Protein AF-A0A9P5XCZ2-F1 (afdb_monomer_lite)

Foldseek 3Di:
DDDDDDDDDDDDDDDDDDDCPPVVVVVVVVVVVVVVVVVVVVVVVVVVVVVVVVVVVVVVVVVVVVVVVVVVVVVVVVVVVVVVVVVVVVVVVCVVVVVVVVVVVVVVVVVVVVVVVVVVVVVVVVVVVVVVVVVVVVVVVVVVVVVVVVVVVVVVCCVPPPDVVVVVCVVCVVVVVVVVVVVVVVVVVVVVVVVVVVVVVVVVVVVVVVVVVVVVVVVVVVVVVVVVVVVVVVVVVVVVVVVVVVVVPDDDDDPDPVVVVVVPPPPDPPPPVPVVVVVVPPPPDDDDDDDDDDQDKDAQQQDDPPDDGGGDIDSDPVVSVVCCVVVVSPD

Organism: NCBI:txid1400762

Secondary structure (DSSP, 8-state):
--------------------HHHHHHHHHHHHHHHHHHHHHHHHHHHHHHHHHHHHHHHHHHHHHHHHHHHHHHHHHHHHHHHHHHHHHHHHHHHHHHHHHHHHHHHHHHHHHHHHHHHHHHHHHHHHHHHHHHHHHHHHHHHHHHHHHHHHHHHHHHIIIIIHHHHHHHHHHHHHHHHHHHHHHHHHHHHHHHHHHHHHHHHHHHHHHHHHHHHHHHHHHHHHHHHHHHHHHHHHHHHHHHHHHHHTTS----TTSHHHHTTSS-S-SSSSSSSSSSSSTTS--------------EE----STTSPPP--EESSHHHHHHHHHHTTTT-

Structure (mmCIF, N/CA/C/O backbone):
data_AF-A0A9P5XCZ2-F1
#
_entry.id   AF-A0A9P5XCZ2-F1
#
loop_
_atom_site.group_PDB
_atom_site.id
_atom_site.type_symbol
_atom_site.label_atom_id
_atom_site.label_alt_id
_atom_site.label_comp_id
_atom_site.label_asym_id
_atom_site.label_entity_id
_atom_site.label_seq_id
_atom_site.pdbx_PDB_ins_code
_atom_site.Cartn_x
_atom_site.Cartn_y
_atom_site.Cartn_z
_atom_site.occupancy
_atom_site.B_iso_or_equiv
_atom_site.auth_seq_id
_atom_site.auth_comp_id
_atom_site.auth_asym_id
_atom_site.auth_atom_id
_atom_site.pdbx_PDB_model_num
ATOM 1 N N . MET A 1 1 ? -69.057 -49.284 94.652 1.00 42.16 1 MET A N 1
ATOM 2 C CA . MET A 1 1 ? -69.058 -50.048 95.914 1.00 42.16 1 MET A CA 1
ATOM 3 C C . MET A 1 1 ? -69.979 -49.337 96.892 1.00 42.16 1 MET A C 1
ATOM 5 O O . MET A 1 1 ? -69.835 -48.126 97.010 1.00 42.16 1 MET A O 1
ATOM 9 N N . PRO A 1 2 ? -70.972 -50.032 97.467 1.00 46.47 2 PRO A N 1
ATOM 10 C CA . PRO A 1 2 ? -71.998 -49.451 98.330 1.00 46.47 2 PRO A CA 1
ATOM 11 C C . PRO A 1 2 ? -71.584 -49.539 99.813 1.00 46.47 2 PRO A C 1
ATOM 13 O O . PRO A 1 2 ? -70.528 -50.092 100.105 1.00 46.47 2 PRO A O 1
ATOM 16 N N . LEU A 1 3 ? -72.493 -49.133 100.715 1.00 36.09 3 LEU A N 1
ATOM 17 C CA . LEU A 1 3 ? -72.519 -49.454 102.159 1.00 36.09 3 LEU A CA 1
ATOM 18 C C . LEU A 1 3 ? -71.706 -48.466 103.034 1.00 36.09 3 LEU A C 1
ATOM 20 O O . LEU A 1 3 ? -70.657 -48.006 102.618 1.00 36.09 3 LEU A O 1
ATOM 24 N N . HIS A 1 4 ? -72.084 -48.039 104.241 1.00 41.66 4 HIS A N 1
ATOM 25 C CA . HIS A 1 4 ? -72.999 -48.559 105.254 1.00 41.66 4 HIS A CA 1
ATOM 26 C C . HIS A 1 4 ? -73.464 -47.396 106.156 1.00 41.66 4 HIS A C 1
ATOM 28 O O . HIS A 1 4 ? -72.645 -46.651 106.688 1.00 41.66 4 HIS A O 1
ATOM 34 N N . THR A 1 5 ? -74.767 -47.299 106.402 1.00 51.50 5 THR A N 1
ATOM 35 C CA . THR A 1 5 ? -75.327 -46.779 107.660 1.00 51.50 5 THR A CA 1
ATOM 36 C C . THR A 1 5 ? -75.122 -47.805 108.784 1.00 51.50 5 THR A C 1
ATOM 38 O O . THR A 1 5 ? -75.245 -49.003 108.507 1.00 51.50 5 THR A O 1
ATOM 41 N N . PRO A 1 6 ? -74.934 -47.371 110.042 1.00 48.34 6 PRO A N 1
ATOM 42 C CA . PRO A 1 6 ? -75.526 -48.090 111.175 1.00 48.34 6 PRO A CA 1
ATOM 43 C C . PRO A 1 6 ? -76.260 -47.119 112.122 1.00 48.34 6 PRO A C 1
ATOM 45 O O . PRO A 1 6 ? -75.709 -46.115 112.560 1.00 48.34 6 PRO A O 1
ATOM 48 N N . THR A 1 7 ? -77.584 -47.224 112.252 1.00 39.72 7 THR A N 1
ATOM 49 C CA . THR A 1 7 ? -78.331 -48.047 113.233 1.00 39.72 7 THR A CA 1
ATOM 50 C C . THR A 1 7 ? -78.105 -47.675 114.698 1.00 39.72 7 THR A C 1
ATOM 52 O O . THR A 1 7 ? -77.166 -48.119 115.347 1.00 39.72 7 THR A O 1
ATOM 55 N N . PHE A 1 8 ? -79.073 -46.899 115.188 1.00 38.62 8 PHE A N 1
ATOM 56 C CA . PHE A 1 8 ? -79.710 -46.954 116.505 1.00 38.62 8 PHE A CA 1
ATOM 57 C C . PHE A 1 8 ? -79.520 -48.280 117.275 1.00 38.62 8 PHE A C 1
ATOM 59 O O . PHE A 1 8 ? -79.892 -49.342 116.777 1.00 38.62 8 PHE A O 1
ATOM 66 N N . THR A 1 9 ? -79.110 -48.193 118.544 1.00 42.47 9 THR A N 1
ATOM 67 C CA . THR A 1 9 ? -79.404 -49.202 119.577 1.00 42.47 9 THR A CA 1
ATOM 68 C C . THR A 1 9 ? -79.988 -48.517 120.806 1.00 42.47 9 THR A C 1
ATOM 70 O O . THR A 1 9 ? -79.330 -47.725 121.478 1.00 42.47 9 THR A O 1
ATOM 73 N N . SER A 1 10 ? -81.257 -48.837 121.050 1.00 37.09 10 SER A N 1
ATOM 74 C CA . SER A 1 10 ? -82.074 -48.459 122.201 1.00 37.09 10 SER A CA 1
ATOM 75 C C . SER A 1 10 ? -81.684 -49.301 123.418 1.00 37.09 10 SER A C 1
ATOM 77 O O . SER A 1 10 ? -81.732 -50.526 123.342 1.00 37.09 10 SER A O 1
ATOM 79 N N . HIS A 1 11 ? -81.381 -48.666 124.551 1.00 41.69 11 HIS A N 1
ATOM 80 C CA . HIS A 1 11 ? -81.375 -49.319 125.861 1.00 41.69 11 HIS A CA 1
ATOM 81 C C . HIS A 1 11 ? -82.382 -48.624 126.783 1.00 41.69 11 HIS A C 1
ATOM 83 O O . HIS A 1 11 ? -82.189 -47.496 127.227 1.00 41.69 11 HIS A O 1
ATOM 89 N N . THR A 1 12 ? -83.479 -49.331 127.042 1.00 37.75 12 THR A N 1
ATOM 90 C CA . THR A 1 12 ? -84.498 -49.066 128.062 1.00 37.75 12 THR A CA 1
ATOM 91 C C . THR A 1 12 ? -84.009 -49.532 129.435 1.00 37.75 12 THR A C 1
ATOM 93 O O . THR A 1 12 ? -83.654 -50.701 129.582 1.00 37.75 12 THR A O 1
ATOM 96 N N . LEU A 1 13 ? -84.046 -48.657 130.445 1.00 38.62 13 LEU A N 1
ATOM 97 C CA . LEU A 1 13 ? -83.828 -49.004 131.854 1.00 38.62 13 LEU A CA 1
ATOM 98 C C . LEU A 1 13 ? -84.857 -48.278 132.734 1.00 38.62 13 LEU A C 1
ATOM 100 O O . LEU A 1 13 ? -85.048 -47.067 132.640 1.00 38.62 13 LEU A O 1
ATOM 104 N N . THR A 1 14 ? -85.568 -49.072 133.529 1.00 37.72 14 THR A N 1
ATOM 105 C CA . THR A 1 14 ? -86.775 -48.752 134.297 1.00 37.72 14 THR A CA 1
ATOM 106 C C . THR A 1 14 ? -86.483 -48.321 135.739 1.00 37.72 14 THR A C 1
ATOM 108 O O . THR A 1 14 ? -85.825 -49.044 136.477 1.00 37.72 14 THR A O 1
ATOM 111 N N . LEU A 1 15 ? -87.049 -47.166 136.107 1.00 35.31 15 LEU A N 1
ATOM 112 C CA . LEU A 1 15 ? -87.840 -46.831 137.308 1.00 35.31 15 LEU A CA 1
ATOM 113 C C . LEU A 1 15 ? -87.481 -47.453 138.683 1.00 35.31 15 LEU A C 1
ATOM 115 O O . LEU A 1 15 ? -87.737 -48.631 138.913 1.00 35.31 15 LEU A O 1
ATOM 119 N N . VAL A 1 16 ? -87.110 -46.600 139.654 1.00 37.59 16 VAL A N 1
ATOM 120 C CA . VAL A 1 16 ? -87.439 -46.769 141.087 1.00 37.59 16 VAL A CA 1
ATOM 121 C C . VAL A 1 16 ? -87.890 -45.417 141.677 1.00 37.59 16 VAL A C 1
ATOM 123 O O . VAL A 1 16 ? -87.232 -44.393 141.509 1.00 37.59 16 VAL A O 1
ATOM 126 N N . GLN A 1 17 ? -89.067 -45.480 142.302 1.00 37.22 17 GLN A N 1
ATOM 127 C CA . GLN A 1 17 ? -89.840 -44.534 143.129 1.00 37.22 17 GLN A CA 1
ATOM 128 C C . GLN A 1 17 ? -89.024 -43.907 144.285 1.00 37.22 17 GLN A C 1
ATOM 130 O O . GLN A 1 17 ? -88.000 -44.454 144.663 1.00 37.22 17 GLN A O 1
ATOM 135 N N . ASP A 1 18 ? -89.352 -42.803 144.961 1.00 42.00 18 ASP A N 1
ATOM 136 C CA . ASP A 1 18 ? -90.561 -41.998 145.163 1.00 42.00 18 ASP A CA 1
ATOM 137 C C . ASP A 1 18 ? -90.091 -40.627 145.717 1.00 42.00 18 ASP A C 1
ATOM 139 O O . ASP A 1 18 ? -89.123 -40.578 146.477 1.00 42.00 18 ASP A O 1
ATOM 143 N N . GLY A 1 19 ? -90.771 -39.516 145.384 1.00 39.16 19 GLY A N 1
ATOM 144 C CA . GLY A 1 19 ? -90.612 -38.235 146.112 1.00 39.16 19 GLY A CA 1
ATOM 145 C C . GLY A 1 19 ? -90.176 -36.974 145.337 1.00 39.16 19 GLY A C 1
ATOM 146 O O . GLY A 1 19 ? -89.604 -36.074 145.943 1.00 39.16 19 GLY A O 1
ATOM 147 N N . THR A 1 20 ? -90.419 -36.852 144.022 1.00 44.50 20 THR A N 1
ATOM 148 C CA . THR A 1 20 ? -89.785 -35.802 143.178 1.00 44.50 20 THR A CA 1
ATOM 149 C C . THR A 1 20 ? -90.731 -34.908 142.351 1.00 44.50 20 THR A C 1
ATOM 151 O O . THR A 1 20 ? -90.309 -34.326 141.354 1.00 44.50 20 THR A O 1
ATOM 154 N N . LYS A 1 21 ? -92.000 -34.715 142.746 1.00 48.03 21 LYS A N 1
ATOM 155 C CA . LYS A 1 21 ? -92.961 -33.905 141.954 1.00 48.03 21 LYS A CA 1
ATOM 156 C C . LYS A 1 21 ? -92.615 -32.407 141.824 1.00 48.03 21 LYS A C 1
ATOM 158 O O . LYS A 1 21 ? -92.881 -31.842 140.773 1.00 48.03 21 LYS A O 1
ATOM 163 N N . GLN A 1 22 ? -91.959 -31.777 142.804 1.00 52.97 22 GLN A N 1
ATOM 164 C CA . GLN A 1 22 ? -91.518 -30.368 142.681 1.00 52.97 22 GLN A CA 1
ATOM 165 C C . GLN A 1 22 ? -90.179 -30.205 141.941 1.00 52.97 22 GLN A C 1
ATOM 167 O O . GLN A 1 22 ? -89.948 -29.193 141.280 1.00 52.97 22 GLN A O 1
ATOM 172 N N . ASN A 1 23 ? -89.316 -31.224 141.977 1.00 50.56 23 ASN A N 1
ATOM 173 C CA . ASN A 1 23 ? -88.066 -31.216 141.215 1.00 50.56 23 ASN A CA 1
ATOM 174 C C . ASN A 1 23 ? -88.308 -31.471 139.719 1.00 50.56 23 ASN A C 1
ATOM 176 O O . ASN A 1 23 ? -87.537 -30.988 138.895 1.00 50.56 23 ASN A O 1
ATOM 180 N N . LEU A 1 24 ? -89.391 -32.171 139.357 1.00 57.38 24 LEU A N 1
ATOM 181 C CA . LEU A 1 24 ? -89.748 -32.447 137.965 1.00 57.38 24 LEU A CA 1
ATOM 182 C C . LEU A 1 24 ? -90.287 -31.206 137.232 1.00 57.38 24 LEU A C 1
ATOM 184 O O . LEU A 1 24 ? -89.885 -30.965 136.101 1.00 57.38 24 LEU A O 1
ATOM 188 N N . GLU A 1 25 ? -91.126 -30.379 137.868 1.00 60.75 25 GLU A N 1
ATOM 189 C CA . GLU A 1 25 ? -91.593 -29.108 137.277 1.00 60.75 25 GLU A CA 1
ATOM 190 C C . GLU A 1 25 ? -90.449 -28.100 137.094 1.00 60.75 25 GLU A C 1
ATOM 192 O O . GLU A 1 25 ? -90.356 -27.431 136.060 1.00 60.75 25 GLU A O 1
ATOM 197 N N . SER A 1 26 ? -89.526 -28.041 138.058 1.00 64.50 26 SER A N 1
ATOM 198 C CA . SER A 1 26 ? -88.310 -27.227 137.950 1.00 64.50 26 SER A CA 1
ATOM 199 C C . SER A 1 26 ? -87.370 -27.760 136.856 1.00 64.50 26 SER A C 1
ATOM 201 O O . SER A 1 26 ? -86.829 -26.993 136.062 1.00 64.50 26 SER A O 1
ATOM 203 N N . ALA A 1 27 ? -87.245 -29.085 136.718 1.00 63.53 27 ALA A N 1
ATOM 204 C CA . ALA A 1 27 ? -86.493 -29.705 135.629 1.00 63.53 27 ALA A CA 1
ATOM 205 C C . ALA A 1 27 ? -87.154 -29.504 134.254 1.00 63.53 27 ALA A C 1
ATOM 207 O O . ALA A 1 27 ? -86.434 -29.290 133.285 1.00 63.53 27 ALA A O 1
ATOM 208 N N . MET A 1 28 ? -88.489 -29.507 134.150 1.00 66.12 28 MET A N 1
ATOM 209 C CA . MET A 1 28 ? -89.225 -29.257 132.898 1.00 66.12 28 MET A CA 1
ATOM 210 C C . MET A 1 28 ? -89.149 -27.794 132.462 1.00 66.12 28 MET A C 1
ATOM 212 O O . MET A 1 28 ? -88.966 -27.514 131.281 1.00 66.12 28 MET A O 1
ATOM 216 N N . THR A 1 29 ? -89.230 -26.849 133.399 1.00 72.44 29 THR A N 1
ATOM 217 C CA . THR A 1 29 ? -89.022 -25.422 133.099 1.00 72.44 29 THR A CA 1
ATOM 218 C C . THR A 1 29 ? -87.566 -25.120 132.750 1.00 72.44 29 THR A C 1
ATOM 220 O O . THR A 1 29 ? -87.311 -24.317 131.851 1.00 72.44 29 THR A O 1
ATOM 223 N N . LEU A 1 30 ? -86.603 -25.805 133.377 1.00 76.12 30 LEU A N 1
ATOM 224 C CA . LEU A 1 30 ? -85.197 -25.751 132.982 1.00 76.12 30 LEU A CA 1
ATOM 225 C C . LEU A 1 30 ? -84.973 -26.389 131.605 1.00 76.12 30 LEU A C 1
ATOM 227 O O . LEU A 1 30 ? -84.222 -25.833 130.817 1.00 76.12 30 LEU A O 1
ATOM 231 N N . LEU A 1 31 ? -85.637 -27.502 131.289 1.00 75.50 31 LEU A N 1
ATOM 232 C CA . LEU A 1 31 ? -85.593 -28.153 129.977 1.00 75.50 31 LEU A CA 1
ATOM 233 C C . LEU A 1 31 ? -86.195 -27.275 128.887 1.00 75.50 31 LEU A C 1
ATOM 235 O O . LEU A 1 31 ? -85.590 -27.160 127.833 1.00 75.50 31 LEU A O 1
ATOM 239 N N . ASN A 1 32 ? -87.313 -26.597 129.149 1.00 75.44 32 ASN A N 1
ATOM 240 C CA . ASN A 1 32 ? -87.898 -25.649 128.202 1.00 75.44 32 ASN A CA 1
ATOM 241 C C . ASN A 1 32 ? -86.994 -24.435 128.004 1.00 75.44 32 ASN A C 1
ATOM 243 O O . ASN A 1 32 ? -86.709 -24.086 126.866 1.00 75.44 32 ASN A O 1
ATOM 247 N N . LYS A 1 33 ? -86.436 -23.863 129.079 1.00 77.75 33 LYS A N 1
ATOM 248 C CA . LYS A 1 33 ? -85.420 -22.805 128.956 1.00 77.75 33 LYS A CA 1
ATOM 249 C C . LYS A 1 33 ? -84.176 -23.284 128.219 1.00 77.75 33 LYS A C 1
ATOM 251 O O . LYS A 1 33 ? -83.615 -22.542 127.429 1.00 77.75 33 LYS A O 1
ATOM 256 N N . LYS A 1 34 ? -83.730 -24.517 128.459 1.00 79.94 34 LYS A N 1
ATOM 257 C CA . LYS A 1 34 ? -82.596 -25.113 127.748 1.00 79.94 34 LYS A CA 1
ATOM 258 C C . LYS A 1 34 ? -82.948 -25.411 126.297 1.00 79.94 34 LYS A C 1
ATOM 260 O O . LYS A 1 34 ? -82.077 -25.248 125.468 1.00 79.94 34 LYS A O 1
ATOM 265 N N . SER A 1 35 ? -84.185 -25.776 125.975 1.00 77.06 35 SER A N 1
ATOM 266 C CA . SER A 1 35 ? -84.662 -26.018 124.611 1.00 77.06 35 SER A CA 1
ATOM 267 C C . SER A 1 35 ? -84.822 -24.718 123.827 1.00 77.06 35 SER A C 1
ATOM 269 O O . SER A 1 35 ? -84.471 -24.670 122.652 1.00 77.06 35 SER A O 1
ATOM 271 N N . GLU A 1 36 ? -85.307 -23.654 124.467 1.00 81.12 36 GLU A N 1
ATOM 272 C CA . GLU A 1 36 ? -85.320 -22.301 123.905 1.00 81.12 36 GLU A CA 1
ATOM 273 C C . GLU A 1 36 ? -83.896 -21.791 123.698 1.00 81.12 36 GLU A C 1
ATOM 275 O O . GLU A 1 36 ? -83.584 -21.266 122.634 1.00 81.12 36 GLU A O 1
ATOM 280 N N . GLU A 1 37 ? -83.005 -22.008 124.668 1.00 81.38 37 GLU A N 1
ATOM 281 C CA . GLU A 1 37 ? -81.597 -21.631 124.544 1.00 81.38 37 GLU A CA 1
ATOM 282 C C . GLU A 1 37 ? -80.878 -22.474 123.479 1.00 81.38 37 GLU A C 1
ATOM 284 O O . GLU A 1 37 ? -80.073 -21.934 122.730 1.00 81.38 37 GLU A O 1
ATOM 289 N N . ILE A 1 38 ? -81.201 -23.764 123.338 1.00 79.69 38 ILE A N 1
ATOM 290 C CA . ILE A 1 38 ? -80.706 -24.630 122.256 1.00 79.69 38 ILE A CA 1
ATOM 291 C C . ILE A 1 38 ? -81.220 -24.121 120.911 1.00 79.69 38 ILE A C 1
ATOM 293 O O . ILE A 1 38 ? -80.412 -23.912 120.020 1.00 79.69 38 ILE A O 1
ATOM 297 N N . SER A 1 39 ? -82.511 -23.811 120.780 1.00 80.94 39 SER A N 1
ATOM 298 C CA . SER A 1 39 ? -83.084 -23.265 119.538 1.00 80.94 39 SER A CA 1
ATOM 299 C C . SER A 1 39 ? -82.474 -21.905 119.187 1.00 80.94 39 SER A C 1
ATOM 301 O O . SER A 1 39 ? -82.231 -21.591 118.024 1.00 80.94 39 SER A O 1
ATOM 303 N N . ARG A 1 40 ? -82.183 -21.085 120.202 1.00 83.94 40 ARG A N 1
ATOM 304 C CA . ARG A 1 40 ? -81.515 -19.793 120.046 1.00 83.94 40 ARG A CA 1
ATOM 305 C C . ARG A 1 40 ? -80.057 -19.963 119.629 1.00 83.94 40 ARG A C 1
ATOM 307 O O . ARG A 1 40 ? -79.597 -19.237 118.753 1.00 83.94 40 ARG A O 1
ATOM 314 N N . LEU A 1 41 ? -79.337 -20.911 120.224 1.00 81.81 41 LEU A N 1
ATOM 315 C CA . LEU A 1 41 ? -77.964 -21.244 119.849 1.00 81.81 41 LEU A CA 1
ATOM 316 C C . LEU A 1 41 ? -77.903 -21.867 118.453 1.00 81.81 41 LEU A C 1
ATOM 318 O O . LEU A 1 41 ? -77.025 -21.500 117.687 1.00 81.81 41 LEU A O 1
ATOM 322 N N . GLU A 1 42 ? -78.852 -22.720 118.080 1.00 81.62 42 GLU A N 1
ATOM 323 C CA . GLU A 1 42 ? -78.994 -23.268 116.729 1.00 81.62 42 GLU A CA 1
ATOM 324 C C . GLU A 1 42 ? -79.284 -22.161 115.714 1.00 81.62 42 GLU A C 1
ATOM 326 O O . GLU A 1 42 ? -78.621 -22.104 114.683 1.00 81.62 42 GLU A O 1
ATOM 331 N N . ALA A 1 43 ? -80.170 -21.211 116.032 1.00 79.69 43 ALA A N 1
ATOM 332 C CA . ALA A 1 43 ? -80.420 -20.043 115.190 1.00 79.69 43 ALA A CA 1
ATOM 333 C C . ALA A 1 43 ? -79.183 -19.137 115.057 1.00 79.69 43 ALA A C 1
ATOM 335 O O . ALA A 1 43 ? -78.921 -18.612 113.977 1.00 79.69 43 ALA A O 1
ATOM 336 N N . ILE A 1 44 ? -78.388 -18.966 116.122 1.00 80.44 44 ILE A N 1
ATOM 337 C CA . ILE A 1 44 ? -77.114 -18.228 116.078 1.00 80.44 44 ILE A CA 1
ATOM 338 C C . ILE A 1 44 ? -76.072 -18.992 115.252 1.00 80.44 44 ILE A C 1
ATOM 340 O O . ILE A 1 44 ? -75.395 -18.387 114.426 1.00 80.44 44 ILE A O 1
ATOM 344 N N . ILE A 1 45 ? -75.958 -20.310 115.423 1.00 79.88 45 ILE A N 1
ATOM 345 C CA . ILE A 1 45 ? -75.062 -21.165 114.635 1.00 79.88 45 ILE A CA 1
ATOM 346 C C . ILE A 1 45 ? -75.454 -21.099 113.159 1.00 79.88 45 ILE A C 1
ATOM 348 O O . ILE A 1 45 ? -74.587 -20.912 112.314 1.00 79.88 45 ILE A O 1
ATOM 352 N N . GLN A 1 46 ? -76.744 -21.153 112.839 1.00 78.50 46 GLN A N 1
ATOM 353 C CA . GLN A 1 46 ? -77.252 -21.068 111.473 1.00 78.50 46 GLN A CA 1
ATOM 354 C C . GLN A 1 46 ? -77.043 -19.666 110.871 1.00 78.50 46 GLN A C 1
ATOM 356 O O . GLN A 1 46 ? -76.623 -19.547 109.717 1.00 78.50 46 GLN A O 1
ATOM 361 N N . ASN A 1 47 ? -77.223 -18.602 111.662 1.00 78.88 47 ASN A N 1
ATOM 362 C CA . ASN A 1 47 ? -76.904 -17.219 111.280 1.00 78.88 47 ASN A CA 1
ATOM 363 C C . ASN A 1 47 ? -75.402 -16.923 111.178 1.00 78.88 47 ASN A C 1
ATOM 365 O O . ASN A 1 47 ? -75.043 -15.926 110.566 1.00 78.88 47 ASN A O 1
ATOM 369 N N . LEU A 1 48 ? -74.519 -17.739 111.760 1.00 74.25 48 LEU A N 1
ATOM 370 C CA . LEU A 1 48 ? -73.065 -17.636 111.580 1.00 74.25 48 LEU A CA 1
ATOM 371 C C . LEU A 1 48 ? -72.567 -18.545 110.451 1.00 74.25 48 LEU A C 1
ATOM 373 O O . LEU A 1 48 ? -71.626 -18.191 109.748 1.00 74.25 48 LEU A O 1
ATOM 377 N N . GLN A 1 49 ? -73.214 -19.690 110.229 1.00 74.75 49 GLN A N 1
ATOM 378 C CA . GLN A 1 49 ? -72.917 -20.607 109.129 1.00 74.75 49 GLN A CA 1
ATOM 379 C C . GLN A 1 49 ? -73.341 -20.033 107.778 1.00 74.75 49 GLN A C 1
ATOM 381 O O . GLN A 1 49 ? -72.587 -20.152 106.819 1.00 74.75 49 GLN A O 1
ATOM 386 N N . THR A 1 50 ? -74.490 -19.360 107.693 1.00 72.62 50 THR A N 1
ATOM 387 C CA . THR A 1 50 ? -74.955 -18.712 106.455 1.00 72.62 50 THR A CA 1
ATOM 388 C C . THR A 1 50 ? -73.962 -17.674 105.906 1.00 72.62 50 THR A C 1
ATOM 390 O O . THR A 1 50 ? -73.539 -17.851 104.762 1.00 72.62 50 THR A O 1
ATOM 393 N N . PRO A 1 51 ? -73.474 -16.674 106.669 1.00 71.31 51 PRO A N 1
ATOM 394 C CA . PRO A 1 51 ? -72.438 -15.763 106.203 1.00 71.31 51 PRO A CA 1
ATOM 395 C C . PRO A 1 51 ? -71.101 -16.468 105.969 1.00 71.31 51 PRO A C 1
ATOM 397 O O . PRO A 1 51 ? -70.404 -16.090 105.041 1.00 71.31 51 PRO A O 1
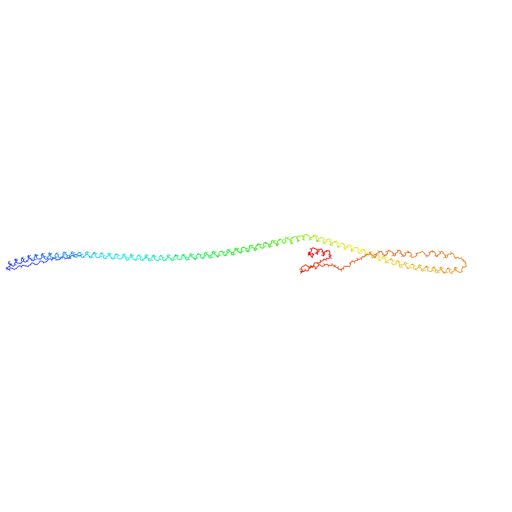ATOM 400 N N . ASN A 1 52 ? -70.744 -17.520 106.721 1.00 65.25 52 ASN A N 1
ATOM 401 C CA . ASN A 1 52 ? -69.515 -18.280 106.444 1.00 65.25 52 ASN A CA 1
ATOM 402 C C . ASN A 1 52 ? -69.586 -19.044 105.112 1.00 65.25 52 ASN A C 1
ATOM 404 O O . ASN A 1 52 ? -68.603 -19.109 104.380 1.00 65.25 52 ASN A O 1
ATOM 408 N N . THR A 1 53 ? -70.753 -19.594 104.765 1.00 70.50 53 THR A N 1
ATOM 409 C CA . THR A 1 53 ? -70.966 -20.259 103.471 1.00 70.50 53 THR A CA 1
ATOM 410 C C . THR A 1 53 ? -71.026 -19.270 102.308 1.00 70.50 53 THR A C 1
ATOM 412 O O . THR A 1 53 ? -70.480 -19.566 101.248 1.00 70.50 53 THR A O 1
ATOM 415 N N . THR A 1 54 ? -71.600 -18.073 102.486 1.00 70.94 54 THR A N 1
ATOM 416 C CA . THR A 1 54 ? -71.613 -17.029 101.443 1.00 70.94 54 THR A CA 1
ATOM 417 C C . THR A 1 54 ? -70.275 -16.297 101.311 1.00 70.94 54 THR A C 1
ATOM 419 O O . THR A 1 54 ? -69.899 -15.948 100.192 1.00 70.94 54 THR A O 1
ATOM 422 N N . LEU A 1 55 ? -69.512 -16.133 102.399 1.00 69.69 55 LEU A N 1
ATOM 423 C CA . LEU A 1 55 ? -68.109 -15.696 102.375 1.00 69.69 55 LEU A CA 1
ATOM 424 C C . LEU A 1 55 ? -67.227 -16.745 101.695 1.00 69.69 55 LEU A C 1
ATOM 426 O O . LEU A 1 55 ? -66.402 -16.381 100.864 1.00 69.69 55 LEU A O 1
ATOM 430 N N . GLY A 1 56 ? -67.442 -18.034 101.973 1.00 73.12 56 GLY A N 1
ATOM 431 C CA . GLY A 1 56 ? -66.764 -19.135 101.287 1.00 73.12 56 GLY A CA 1
ATOM 432 C C . GLY A 1 56 ? -67.062 -19.165 99.785 1.00 73.12 56 GLY A C 1
ATOM 433 O O . GLY A 1 56 ? -66.138 -19.222 98.980 1.00 73.12 56 GLY A O 1
ATOM 434 N N . ALA A 1 57 ? -68.331 -19.035 99.385 1.00 75.69 57 ALA A N 1
ATOM 435 C CA . ALA A 1 57 ? -68.723 -18.941 97.975 1.00 75.69 57 ALA A CA 1
ATOM 436 C C . ALA A 1 57 ? -68.174 -17.678 97.286 1.00 75.69 57 ALA A C 1
ATOM 438 O O . ALA A 1 57 ? -67.689 -17.764 96.161 1.00 75.69 57 ALA A O 1
ATOM 439 N N . SER A 1 58 ? -68.188 -16.522 97.957 1.00 77.56 58 SER A N 1
ATOM 440 C CA . SER A 1 58 ? -67.581 -15.285 97.439 1.00 77.56 58 SER A CA 1
ATOM 441 C C . SER A 1 58 ? -66.055 -15.385 97.333 1.00 77.56 58 SER A C 1
ATOM 443 O O . SER A 1 58 ? -65.479 -14.863 96.382 1.00 77.56 58 SER A O 1
ATOM 445 N N . SER A 1 59 ? -65.395 -16.089 98.262 1.00 82.44 59 SER A N 1
ATOM 446 C CA . SER A 1 59 ? -63.953 -16.370 98.202 1.00 82.44 59 SER A CA 1
ATOM 447 C C . SER A 1 59 ? -63.618 -17.259 97.010 1.00 82.44 59 SER A C 1
ATOM 449 O O . SER A 1 59 ? -62.722 -16.925 96.244 1.00 82.44 59 SER A O 1
ATOM 451 N N . LEU A 1 60 ? -64.381 -18.336 96.796 1.00 82.75 60 LEU A N 1
ATOM 452 C CA . LEU A 1 60 ? -64.190 -19.245 95.662 1.00 82.75 60 LEU A CA 1
ATOM 453 C C . LEU A 1 60 ? -64.469 -18.563 94.314 1.00 82.75 60 LEU A C 1
ATOM 455 O O . LEU A 1 60 ? -63.723 -18.772 93.360 1.00 82.75 60 LEU A O 1
ATOM 459 N N . LEU A 1 61 ? -65.502 -17.716 94.229 1.00 84.94 61 LEU A N 1
ATOM 460 C CA . LEU A 1 61 ? -65.763 -16.898 93.038 1.00 84.94 61 LEU A CA 1
ATOM 461 C C . LEU A 1 61 ? -64.629 -15.896 92.791 1.00 84.94 61 LEU A C 1
ATOM 463 O O . LEU A 1 61 ? -64.143 -15.795 91.668 1.00 84.94 61 LEU A O 1
ATOM 467 N N . GLY A 1 62 ? -64.144 -15.221 93.836 1.00 87.50 62 GLY A N 1
ATOM 468 C CA . GLY A 1 62 ? -63.006 -14.309 93.732 1.00 87.50 62 GLY A CA 1
ATOM 469 C C . GLY A 1 62 ? -61.697 -15.014 93.358 1.00 87.50 62 GLY A C 1
ATOM 470 O O . GLY A 1 62 ? -60.882 -14.456 92.629 1.00 87.50 62 GLY A O 1
ATOM 471 N N . GLU A 1 63 ? -61.482 -16.245 93.818 1.00 90.88 63 GLU A N 1
ATOM 472 C CA . GLU A 1 63 ? -60.344 -17.085 93.428 1.00 90.88 63 GLU A CA 1
ATOM 473 C C . GLU A 1 63 ? -60.446 -17.540 91.969 1.00 90.88 63 GLU A C 1
ATOM 475 O O . GLU A 1 63 ? -59.452 -17.470 91.245 1.00 90.88 63 GLU A O 1
ATOM 480 N N . ALA A 1 64 ? -61.637 -17.931 91.508 1.00 90.69 64 ALA A N 1
ATOM 481 C CA . ALA A 1 64 ? -61.881 -18.292 90.114 1.00 90.69 64 AL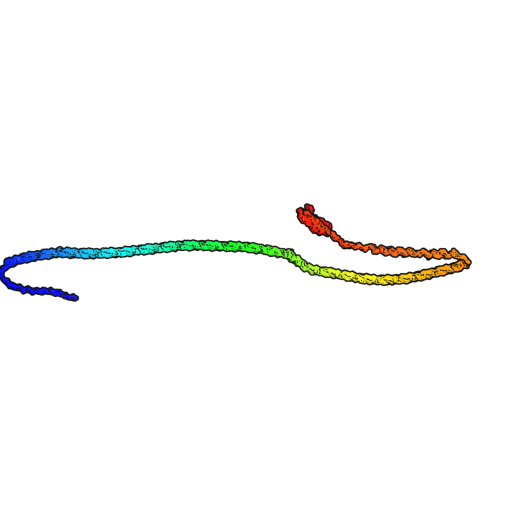A A CA 1
ATOM 482 C C . ALA A 1 64 ? -61.705 -17.092 89.168 1.00 90.69 64 ALA A C 1
ATOM 484 O O . ALA A 1 64 ? -61.060 -17.214 88.125 1.00 90.69 64 ALA A O 1
ATOM 485 N N . GLU A 1 65 ? -62.212 -15.914 89.544 1.00 92.81 65 GLU A N 1
ATOM 486 C CA . GLU A 1 65 ? -61.997 -14.673 88.797 1.00 92.81 65 GLU A CA 1
ATOM 487 C C . GLU A 1 65 ? -60.517 -14.296 88.765 1.00 92.81 65 GLU A C 1
ATOM 489 O O . GLU A 1 65 ? -59.986 -14.031 87.689 1.00 92.81 65 GLU A O 1
ATOM 494 N N . LYS A 1 66 ? -59.812 -14.344 89.904 1.00 94.19 66 LYS A N 1
ATOM 495 C CA . LYS A 1 66 ? -58.359 -14.113 89.951 1.00 94.19 66 LYS A CA 1
ATOM 496 C C . LYS A 1 66 ? -57.605 -15.087 89.052 1.00 94.19 66 LYS A C 1
ATOM 498 O O . LYS A 1 66 ? -56.746 -14.650 88.293 1.00 94.19 66 LYS A O 1
ATOM 503 N N . ALA A 1 67 ? -57.926 -16.378 89.102 1.00 94.62 67 ALA A N 1
ATOM 504 C CA . ALA A 1 67 ? -57.300 -17.385 88.250 1.00 94.62 67 ALA A CA 1
ATOM 505 C C . ALA A 1 67 ? -57.562 -17.111 86.758 1.00 94.62 67 ALA A C 1
ATOM 507 O O . ALA A 1 67 ? -56.634 -17.166 85.951 1.00 94.62 67 ALA A O 1
ATOM 508 N N . SER A 1 68 ? -58.794 -16.739 86.397 1.00 95.50 68 SER A N 1
ATOM 509 C CA . SER A 1 68 ? -59.165 -16.345 85.033 1.00 95.50 68 SER A CA 1
ATOM 510 C C . SER A 1 68 ? -58.412 -15.094 84.569 1.00 95.50 68 SER A C 1
ATOM 512 O O . SER A 1 68 ? -57.830 -15.084 83.483 1.00 95.50 68 SER A O 1
ATOM 514 N N . PHE A 1 69 ? -58.352 -14.052 85.405 1.00 95.12 69 PHE A N 1
ATOM 515 C CA . PHE A 1 69 ? -57.605 -12.832 85.104 1.00 95.12 69 PHE A CA 1
ATOM 516 C C . PHE A 1 69 ? -56.109 -13.108 84.945 1.00 95.12 69 PHE A C 1
ATOM 518 O O . PHE A 1 69 ? -55.504 -12.611 83.999 1.00 95.12 69 PHE A O 1
ATOM 525 N N . LEU A 1 70 ? -55.513 -13.933 85.809 1.00 96.50 70 LEU A N 1
ATOM 526 C CA . LEU A 1 70 ? -54.108 -14.322 85.689 1.00 96.50 70 LEU A CA 1
ATOM 527 C C . LEU A 1 70 ? -53.842 -15.098 84.393 1.00 96.50 70 LEU A C 1
ATOM 529 O O . LEU A 1 70 ? -52.886 -14.780 83.690 1.00 96.50 70 LEU A O 1
ATOM 533 N N . ALA A 1 71 ? -54.711 -16.040 84.022 1.00 96.38 71 ALA A N 1
ATOM 534 C CA . ALA A 1 71 ? -54.598 -16.767 82.757 1.00 96.38 71 ALA A CA 1
ATOM 535 C C . ALA A 1 71 ? -54.745 -15.837 81.537 1.00 96.38 71 ALA A C 1
ATOM 537 O O . ALA A 1 71 ? -54.020 -15.979 80.547 1.00 96.38 71 ALA A O 1
ATOM 538 N N . ALA A 1 72 ? -55.645 -14.852 81.607 1.00 97.00 72 ALA A N 1
ATOM 539 C CA . ALA A 1 72 ? -55.815 -13.846 80.563 1.00 97.00 72 ALA A CA 1
ATOM 540 C C . ALA A 1 72 ? -54.580 -12.939 80.432 1.00 97.00 72 ALA A C 1
ATOM 542 O O . ALA A 1 72 ? -54.138 -12.682 79.310 1.00 97.00 72 ALA A O 1
ATOM 543 N N . VAL A 1 73 ? -53.991 -12.507 81.553 1.00 96.88 73 VAL A N 1
ATOM 544 C CA . VAL A 1 73 ? -52.740 -11.730 81.585 1.00 96.88 73 VAL A CA 1
ATOM 545 C C . VAL A 1 73 ? -51.580 -12.552 81.034 1.00 96.88 73 VAL A C 1
ATOM 547 O O . VAL A 1 73 ? -50.823 -12.059 8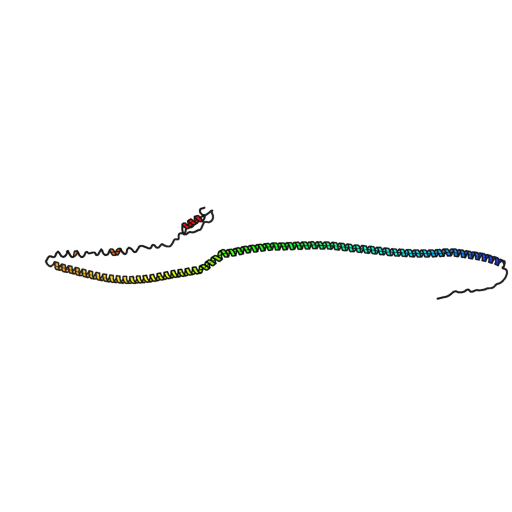0.203 1.00 96.88 73 VAL A O 1
ATOM 550 N N . GLU A 1 74 ? -51.457 -13.821 81.420 1.00 97.38 74 GLU A N 1
ATOM 551 C CA . GLU A 1 74 ? -50.406 -14.700 80.909 1.00 97.38 74 GLU A CA 1
ATOM 552 C C . GLU A 1 74 ? -50.550 -14.933 79.396 1.00 97.38 74 GLU A C 1
ATOM 554 O O . GLU A 1 74 ? -49.572 -14.849 78.653 1.00 97.38 74 GLU A O 1
ATOM 559 N N . SER A 1 75 ? -51.773 -15.164 78.911 1.00 97.12 75 SER A N 1
ATOM 560 C CA . SER A 1 75 ? -52.072 -15.293 77.479 1.00 97.12 75 SER A CA 1
ATOM 561 C C . SER A 1 75 ? -51.800 -13.996 76.707 1.00 97.12 75 SER A C 1
ATOM 563 O O . SER A 1 75 ? -51.241 -14.024 75.608 1.00 97.12 75 SER A O 1
ATOM 565 N N . ALA A 1 76 ? -52.153 -12.838 77.272 1.00 96.81 76 ALA A N 1
ATOM 566 C CA . ALA A 1 76 ? -51.834 -11.535 76.693 1.00 96.81 76 ALA A CA 1
ATOM 567 C C . ALA A 1 76 ? -50.317 -11.299 76.630 1.00 96.81 76 ALA A C 1
ATOM 569 O O . ALA A 1 76 ? -49.817 -10.916 75.576 1.00 96.81 76 ALA A O 1
ATOM 570 N N . ASN A 1 77 ? -49.579 -11.623 77.694 1.00 97.44 77 ASN A N 1
ATOM 571 C CA . ASN A 1 77 ? -48.120 -11.518 77.726 1.00 97.44 77 ASN A CA 1
ATOM 572 C C . ASN A 1 77 ? -47.459 -12.446 76.702 1.00 97.44 77 ASN A C 1
ATOM 574 O O . ASN A 1 77 ? -46.564 -12.018 75.981 1.00 97.44 77 ASN A O 1
ATOM 578 N N . LYS A 1 78 ? -47.928 -13.693 76.567 1.00 97.94 78 LYS A N 1
ATOM 579 C CA . LYS A 1 78 ? -47.434 -14.617 75.531 1.00 97.94 78 LYS A CA 1
ATOM 580 C C . LYS A 1 78 ? -47.648 -14.057 74.124 1.00 97.94 78 LYS A C 1
ATOM 582 O O . LYS A 1 78 ? -46.741 -14.133 73.299 1.00 97.94 78 LYS A O 1
ATOM 587 N N . ARG A 1 79 ? -48.817 -13.460 73.858 1.00 97.06 79 ARG A N 1
ATOM 588 C CA . ARG A 1 79 ? -49.107 -12.802 72.573 1.00 97.06 79 ARG A CA 1
ATOM 589 C C . ARG A 1 79 ? -48.235 -11.570 72.339 1.00 97.06 79 ARG A C 1
ATOM 591 O O . ARG A 1 79 ? -47.743 -11.409 71.231 1.00 97.06 79 ARG A O 1
ATOM 598 N N . ALA A 1 80 ? -48.011 -10.745 73.361 1.00 97.94 80 ALA A N 1
ATOM 599 C CA . ALA A 1 80 ? -47.139 -9.575 73.266 1.00 97.94 80 ALA A CA 1
ATOM 600 C C . ALA A 1 80 ? -45.689 -9.977 72.955 1.00 97.94 80 ALA A C 1
ATOM 602 O O . ALA A 1 80 ? -45.113 -9.480 71.994 1.00 97.94 80 ALA A O 1
ATOM 603 N N . VAL A 1 81 ? -45.142 -10.960 73.679 1.00 98.00 81 VAL A N 1
ATOM 604 C CA . VAL A 1 81 ? -43.789 -11.485 73.433 1.00 98.00 81 VAL A CA 1
ATOM 605 C C . VAL A 1 81 ? -43.662 -12.079 72.029 1.00 98.00 81 VAL A C 1
ATOM 607 O O . VAL A 1 81 ? -42.633 -11.904 71.380 1.00 98.00 81 VAL A O 1
ATOM 610 N N . GLN A 1 82 ? -44.683 -12.786 71.534 1.00 97.62 82 GLN A N 1
ATOM 611 C CA . GLN A 1 82 ? -44.649 -13.306 70.166 1.00 97.62 82 GLN A CA 1
ATOM 612 C C . GLN A 1 82 ? -44.711 -12.180 69.126 1.00 97.62 82 GLN A C 1
ATOM 614 O O . GLN A 1 82 ? -43.935 -12.200 68.178 1.00 97.62 82 GLN A O 1
ATOM 619 N N . ALA A 1 83 ? -45.559 -11.170 69.334 1.00 97.88 83 ALA A N 1
ATOM 620 C CA . ALA A 1 83 ? -45.625 -10.011 68.450 1.00 97.88 83 ALA A CA 1
ATOM 621 C C . ALA A 1 83 ? -44.294 -9.238 68.413 1.00 97.88 83 ALA A C 1
ATOM 623 O O . ALA A 1 83 ? -43.854 -8.833 67.342 1.00 97.88 83 ALA A O 1
ATOM 624 N N . GLU A 1 84 ? -43.608 -9.084 69.550 1.00 98.00 84 GLU A N 1
ATOM 625 C CA . GLU A 1 84 ? -42.268 -8.483 69.602 1.00 98.00 84 GLU A CA 1
ATOM 626 C C . GLU A 1 84 ? -41.231 -9.306 68.827 1.00 98.00 84 GLU A C 1
ATOM 628 O O . GLU A 1 84 ? -40.404 -8.741 68.109 1.00 98.00 84 GLU A O 1
ATOM 633 N N . LYS A 1 85 ? -41.282 -10.642 68.926 1.00 98.38 85 LYS A N 1
ATOM 634 C CA . LYS A 1 85 ? -40.420 -11.529 68.128 1.00 98.38 85 LYS A CA 1
ATOM 635 C C . LYS A 1 85 ? -40.674 -11.367 66.635 1.00 98.38 85 LYS A C 1
ATOM 637 O O . LYS A 1 85 ? -39.710 -11.260 65.884 1.00 98.38 85 LYS A O 1
ATOM 642 N N . ASP A 1 86 ? -41.936 -11.312 66.222 1.00 98.12 86 ASP A N 1
ATOM 643 C CA . ASP A 1 86 ? -42.302 -11.154 64.815 1.00 98.12 86 ASP A CA 1
ATOM 644 C C . ASP A 1 86 ? -41.842 -9.783 64.288 1.00 98.12 86 ASP A C 1
ATOM 646 O O . ASP A 1 86 ? -41.235 -9.704 63.222 1.00 98.12 86 ASP A O 1
ATOM 650 N N . VAL A 1 87 ? -42.033 -8.705 65.060 1.00 98.38 87 VAL A N 1
ATOM 651 C CA . VAL A 1 87 ? -41.540 -7.359 64.710 1.00 98.38 87 VAL A CA 1
ATOM 652 C C . VAL A 1 87 ? -40.021 -7.347 64.545 1.00 98.38 87 VAL A C 1
ATOM 654 O O . VAL A 1 87 ? -39.523 -6.818 63.550 1.00 98.38 87 VAL A O 1
ATOM 657 N N . ASN A 1 88 ? -39.281 -7.943 65.483 1.00 98.06 88 ASN A N 1
ATOM 658 C CA . ASN A 1 88 ? -37.823 -8.029 65.389 1.00 98.06 88 ASN A CA 1
ATOM 659 C C . ASN A 1 88 ? -37.388 -8.857 64.174 1.00 98.06 88 ASN A C 1
ATOM 661 O O . ASN A 1 88 ? -36.527 -8.415 63.419 1.00 98.06 88 ASN A O 1
ATOM 665 N N . PHE A 1 89 ? -38.043 -9.994 63.924 1.00 98.19 89 PHE A N 1
ATOM 666 C CA . PHE A 1 89 ? -37.789 -10.824 62.749 1.00 98.19 89 PHE A CA 1
ATOM 667 C C . PHE A 1 89 ? -37.986 -10.047 61.441 1.00 98.19 89 PHE A C 1
ATOM 669 O O . PHE A 1 89 ? -37.114 -10.076 60.575 1.00 98.19 89 PHE A O 1
ATOM 676 N N . PHE A 1 90 ? -39.089 -9.304 61.296 1.00 98.25 90 PHE A N 1
ATOM 677 C CA . PHE A 1 90 ? -39.311 -8.485 60.103 1.00 98.25 90 PHE A CA 1
ATOM 678 C C . PHE A 1 90 ? -38.306 -7.345 59.994 1.00 98.25 90 PHE A C 1
ATOM 680 O O . PHE A 1 90 ? -37.839 -7.062 58.894 1.00 98.25 90 PHE A O 1
ATOM 687 N N . ARG A 1 91 ? -37.932 -6.703 61.106 1.00 98.56 91 ARG A N 1
ATOM 688 C CA . ARG A 1 91 ? -36.912 -5.649 61.093 1.00 98.56 91 ARG A CA 1
ATOM 689 C C . ARG A 1 91 ? -35.572 -6.179 60.590 1.00 98.56 91 ARG A C 1
ATOM 691 O O . ARG A 1 91 ? -34.948 -5.534 59.751 1.00 98.56 91 ARG A O 1
ATOM 698 N N . ASP A 1 92 ? -35.166 -7.352 61.058 1.00 98.25 92 ASP A N 1
ATOM 699 C CA . ASP A 1 92 ? -33.924 -7.996 60.636 1.00 98.25 92 ASP A CA 1
ATOM 700 C C . ASP A 1 92 ? -34.010 -8.463 59.173 1.00 98.25 92 ASP A C 1
ATOM 702 O O . ASP A 1 92 ? -33.069 -8.273 58.398 1.00 98.25 92 ASP A O 1
ATOM 706 N N . LEU A 1 93 ? -35.163 -8.986 58.742 1.00 98.12 93 LEU A N 1
ATOM 707 C CA . LEU A 1 93 ? -35.405 -9.348 57.344 1.00 98.12 93 LEU A CA 1
ATOM 708 C C . LEU A 1 93 ? -35.331 -8.124 56.416 1.00 98.12 93 LEU A C 1
ATOM 710 O O . LEU A 1 93 ? -34.666 -8.173 55.385 1.00 98.12 93 LEU A O 1
ATOM 714 N N . TYR A 1 94 ? -35.952 -7.003 56.785 1.00 98.56 94 TYR A N 1
ATOM 715 C CA . TYR A 1 94 ? -35.851 -5.762 56.015 1.00 98.56 94 TYR A CA 1
ATOM 716 C C . TYR A 1 94 ? -34.435 -5.189 56.036 1.00 98.56 94 TYR A C 1
ATOM 718 O O . TYR A 1 94 ? -33.964 -4.703 55.011 1.00 98.56 94 TYR A O 1
ATOM 726 N N . GLY A 1 95 ? -33.735 -5.277 57.170 1.00 98.31 95 GLY A N 1
ATOM 727 C CA . GLY A 1 95 ? -32.340 -4.861 57.280 1.00 98.31 95 GLY A CA 1
ATOM 728 C C . GLY A 1 95 ? -31.432 -5.645 56.331 1.00 98.31 95 GLY A C 1
ATOM 729 O O . GLY A 1 95 ? -30.677 -5.046 55.568 1.00 98.31 95 GLY A O 1
ATOM 730 N N . THR A 1 96 ? -31.556 -6.974 56.318 1.00 98.31 96 THR A N 1
ATOM 731 C CA . THR A 1 96 ? -30.775 -7.854 55.430 1.00 98.31 96 THR A CA 1
ATOM 732 C C . THR A 1 96 ? -31.123 -7.652 53.957 1.00 98.31 96 THR A C 1
ATOM 734 O O . THR A 1 96 ? -30.221 -7.524 53.132 1.00 98.31 96 THR A O 1
ATOM 737 N N . GLN A 1 97 ? -32.409 -7.541 53.612 1.00 98.25 97 GLN A N 1
ATOM 738 C CA . GLN A 1 97 ? -32.832 -7.271 52.235 1.00 98.25 97 GLN A CA 1
ATOM 739 C C . GLN A 1 97 ? -32.382 -5.890 51.750 1.00 98.25 97 GLN A C 1
ATOM 741 O O . GLN A 1 97 ? -31.917 -5.760 50.621 1.00 98.25 97 GLN A O 1
ATOM 746 N N . SER A 1 98 ? -32.475 -4.861 52.594 1.00 98.06 98 SER A N 1
ATOM 747 C CA . SER A 1 98 ? -32.012 -3.517 52.245 1.00 98.06 98 SER A CA 1
ATOM 748 C C . SER A 1 98 ? -30.497 -3.471 52.057 1.00 98.06 98 SER A C 1
ATOM 750 O O . SER A 1 98 ? -30.032 -2.794 51.141 1.00 98.06 98 SER A O 1
ATOM 752 N N . ALA A 1 99 ? -29.732 -4.178 52.894 1.00 97.81 99 ALA A N 1
ATOM 753 C CA . ALA A 1 99 ? -28.287 -4.300 52.729 1.00 97.81 99 ALA A CA 1
ATOM 754 C C . ALA A 1 99 ? -27.944 -4.986 51.398 1.00 97.81 99 ALA A C 1
ATOM 756 O O . ALA A 1 99 ? -27.166 -4.446 50.618 1.00 97.81 99 ALA A O 1
ATOM 757 N N . PHE A 1 100 ? -28.615 -6.099 51.088 1.00 98.25 100 PHE A N 1
ATOM 758 C CA . PHE A 1 100 ? -28.422 -6.833 49.837 1.00 98.25 100 PHE A CA 1
ATOM 759 C C . PHE A 1 100 ? -28.761 -6.000 48.589 1.00 98.25 100 PHE A C 1
ATOM 761 O O . PHE A 1 100 ? -28.013 -6.002 47.616 1.00 98.25 100 PHE A O 1
ATOM 768 N N . VAL A 1 101 ? -29.858 -5.232 48.606 1.00 98.38 101 VAL A N 1
ATOM 769 C CA . VAL A 1 101 ? -30.191 -4.317 47.497 1.00 98.38 101 VAL A CA 1
ATOM 770 C C . VAL A 1 101 ? -29.124 -3.231 47.342 1.00 98.38 101 VAL A C 1
ATOM 772 O O . VAL A 1 101 ? -28.770 -2.888 46.215 1.00 98.38 101 VAL A O 1
ATOM 775 N N . GLY A 1 102 ? -28.585 -2.715 48.450 1.00 97.69 102 GLY A N 1
ATOM 776 C CA . GLY A 1 102 ? -27.475 -1.763 48.424 1.00 97.69 102 GLY A CA 1
ATOM 777 C C . GLY A 1 102 ? -26.208 -2.353 47.798 1.00 97.69 102 GLY A C 1
ATOM 778 O O . GLY A 1 102 ? -25.588 -1.706 46.954 1.00 97.69 102 GLY A O 1
ATOM 779 N N . GLU A 1 103 ? -25.860 -3.591 48.153 1.00 98.00 103 GLU A N 1
ATOM 780 C CA . GLU A 1 103 ? -24.733 -4.327 47.564 1.00 98.00 103 GLU A CA 1
ATOM 781 C C . GLU A 1 103 ? -24.926 -4.546 46.059 1.00 98.00 103 GLU A C 1
ATOM 783 O O . GLU A 1 103 ? -24.038 -4.204 45.279 1.00 98.00 103 GLU A O 1
ATOM 788 N N . LEU A 1 104 ? -26.108 -5.001 45.628 1.00 98.44 104 LEU A N 1
ATOM 789 C CA . LEU A 1 104 ? -26.417 -5.182 44.205 1.00 98.44 104 LEU A CA 1
ATOM 790 C C . LEU A 1 104 ? -26.368 -3.869 43.417 1.00 98.44 104 LEU A C 1
ATOM 792 O O . LEU A 1 104 ? -25.917 -3.848 42.274 1.00 98.44 104 LEU A O 1
ATOM 796 N N . GLN A 1 105 ? -26.829 -2.760 43.998 1.00 98.50 105 GLN A N 1
ATOM 797 C CA . GLN A 1 105 ? -26.733 -1.448 43.353 1.00 98.50 105 GLN A CA 1
ATOM 798 C C . GLN A 1 105 ? -25.278 -0.992 43.210 1.00 98.50 105 GLN A C 1
ATOM 800 O O . GLN A 1 105 ? -24.909 -0.446 42.167 1.00 98.50 105 GLN A O 1
ATOM 805 N N . ALA A 1 106 ? -24.451 -1.222 44.233 1.00 98.31 106 ALA A N 1
ATOM 806 C CA . ALA A 1 106 ? -23.029 -0.906 44.190 1.00 98.31 106 ALA A CA 1
ATOM 807 C C . ALA A 1 106 ? -22.288 -1.767 43.153 1.00 98.31 106 ALA A C 1
ATOM 809 O O . ALA A 1 106 ? -21.521 -1.226 42.357 1.00 98.31 106 ALA A O 1
ATOM 810 N N . GLU A 1 107 ? -22.566 -3.072 43.112 1.00 98.19 107 GLU A N 1
ATOM 811 C CA . GLU A 1 107 ? -22.006 -3.994 42.122 1.00 98.19 107 GLU A CA 1
ATOM 812 C C . GLU A 1 107 ? -22.431 -3.614 40.703 1.00 98.19 107 GLU A C 1
ATOM 814 O O . GLU A 1 107 ? -21.588 -3.504 39.819 1.00 98.19 107 GLU A O 1
ATOM 819 N N . ASN A 1 108 ? -23.716 -3.330 40.475 1.00 98.31 108 ASN A N 1
ATOM 820 C CA . ASN A 1 108 ? -24.204 -2.935 39.155 1.00 98.31 108 ASN A CA 1
ATOM 821 C C . ASN A 1 108 ? -23.543 -1.628 38.678 1.00 98.31 108 ASN A C 1
ATOM 823 O O . ASN A 1 108 ? -23.1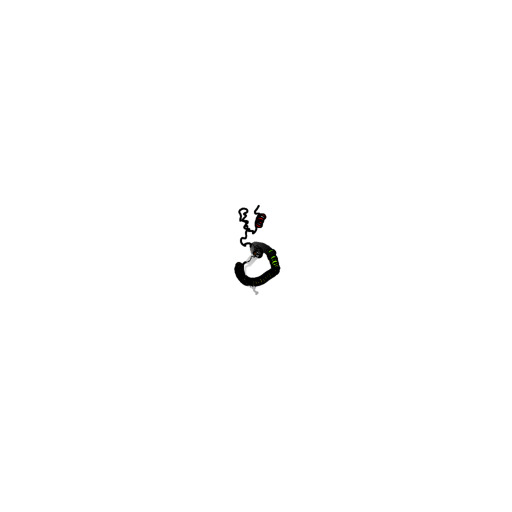30 -1.518 37.527 1.00 98.31 108 ASN A O 1
ATOM 827 N N . LYS A 1 109 ? -23.342 -0.656 39.579 1.00 98.56 109 LYS A N 1
ATOM 828 C CA . LYS A 1 109 ? -22.594 0.570 39.264 1.00 98.56 109 LYS A CA 1
ATOM 829 C C . LYS A 1 109 ? -21.131 0.287 38.899 1.00 98.56 109 LYS A C 1
ATOM 831 O O . LYS A 1 109 ? -20.609 0.908 37.975 1.00 98.56 109 LYS A O 1
ATOM 836 N N . ASP A 1 110 ? -20.470 -0.623 39.611 1.00 98.38 110 ASP A N 1
ATOM 837 C CA . ASP A 1 110 ? -19.093 -1.022 39.304 1.00 98.38 110 ASP A CA 1
ATOM 838 C C . ASP A 1 110 ? -19.001 -1.757 37.956 1.00 98.38 110 ASP A C 1
ATOM 840 O O . ASP A 1 110 ? -18.143 -1.440 37.133 1.00 98.38 110 ASP A O 1
ATOM 844 N N . LEU A 1 111 ? -19.929 -2.677 37.678 1.00 98.25 111 LEU A N 1
ATOM 845 C CA . LEU A 1 111 ? -20.010 -3.382 36.398 1.00 98.25 111 LEU A CA 1
ATOM 846 C C . LEU A 1 111 ? -20.252 -2.425 35.226 1.00 98.25 111 LEU A C 1
ATOM 848 O O . LEU A 1 111 ? -19.591 -2.565 34.199 1.00 98.25 111 LEU A O 1
ATOM 852 N N . LEU A 1 112 ? -21.132 -1.433 35.387 1.00 98.31 112 LEU A N 1
ATOM 853 C CA . LEU A 1 112 ? -21.354 -0.391 34.380 1.00 98.31 112 LEU A CA 1
ATOM 854 C C . LEU A 1 112 ? -20.083 0.423 34.118 1.00 98.31 112 LEU A C 1
ATOM 856 O O . LEU A 1 112 ? -19.694 0.583 32.968 1.00 98.31 112 LEU A O 1
ATOM 860 N N . SER A 1 113 ? -19.380 0.852 35.170 1.00 98.50 113 SER A N 1
ATOM 861 C CA . SER A 1 113 ? -18.101 1.565 35.037 1.00 98.50 113 SER A CA 1
ATOM 862 C C . 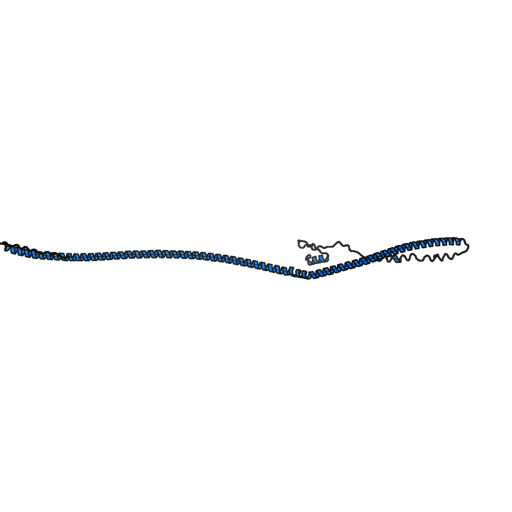SER A 1 113 ? -17.054 0.734 34.280 1.00 98.50 113 SER A C 1
ATOM 864 O O . SER A 1 113 ? -16.376 1.224 33.376 1.00 98.50 113 SER A O 1
ATOM 866 N N . ARG A 1 114 ? -16.939 -0.564 34.595 1.00 98.31 114 ARG A N 1
ATOM 867 C CA . ARG A 1 114 ? -16.027 -1.477 33.885 1.00 98.31 114 ARG A CA 1
ATOM 868 C C . ARG A 1 114 ? -16.425 -1.667 32.424 1.00 98.31 114 ARG A C 1
ATOM 870 O O . ARG A 1 114 ? -15.539 -1.718 31.572 1.00 98.31 114 ARG A O 1
ATOM 877 N N . ALA A 1 115 ? -17.723 -1.773 32.142 1.00 98.38 115 ALA A N 1
ATOM 878 C CA . ALA A 1 115 ? -18.239 -1.889 30.784 1.00 98.38 115 ALA A CA 1
ATOM 879 C C . ALA A 1 115 ? -17.917 -0.632 29.965 1.00 98.38 115 ALA A C 1
ATOM 881 O O . ALA A 1 115 ? -17.340 -0.756 28.891 1.00 98.38 115 ALA A O 1
ATOM 882 N N . GLU A 1 116 ? -18.163 0.563 30.508 1.00 98.50 116 GLU A N 1
ATOM 883 C CA . GLU A 1 116 ? -17.838 1.837 29.853 1.00 98.50 116 GLU A CA 1
ATOM 884 C C . GLU A 1 116 ? -16.337 1.960 29.536 1.00 98.50 116 GLU A C 1
ATOM 886 O O . GLU A 1 116 ? -15.958 2.369 28.436 1.00 98.50 116 GLU A O 1
ATOM 891 N N . ILE A 1 117 ? -15.458 1.560 30.464 1.00 98.38 117 ILE A N 1
ATOM 892 C CA . ILE A 1 117 ? -14.004 1.564 30.231 1.00 98.38 117 ILE A CA 1
ATOM 893 C C . ILE A 1 117 ? -13.626 0.575 29.124 1.00 98.38 117 ILE A C 1
ATOM 895 O O . ILE A 1 117 ? -12.838 0.917 28.239 1.00 98.38 117 ILE A O 1
ATOM 899 N N . ALA A 1 118 ? -14.166 -0.644 29.166 1.00 98.12 118 ALA A N 1
ATOM 900 C CA . ALA A 1 118 ? -13.889 -1.661 28.158 1.00 98.12 118 ALA A CA 1
ATOM 901 C C . ALA A 1 118 ? -14.377 -1.219 26.769 1.00 98.12 118 ALA A C 1
ATOM 903 O O . ALA A 1 118 ? -13.633 -1.333 25.794 1.00 98.12 118 ALA A O 1
ATOM 904 N N . GLU A 1 119 ? -15.579 -0.649 26.678 1.00 98.31 119 GLU A N 1
ATOM 905 C CA . GLU A 1 119 ? -16.131 -0.083 25.444 1.00 98.31 119 GLU A CA 1
ATOM 906 C C . GLU A 1 119 ? -15.260 1.061 24.913 1.00 98.31 119 GLU A C 1
ATOM 908 O O . GLU A 1 119 ? -14.903 1.062 23.733 1.00 98.31 119 GLU A O 1
ATOM 913 N N . GLY A 1 120 ? -14.823 1.980 25.781 1.00 98.19 120 GLY A N 1
A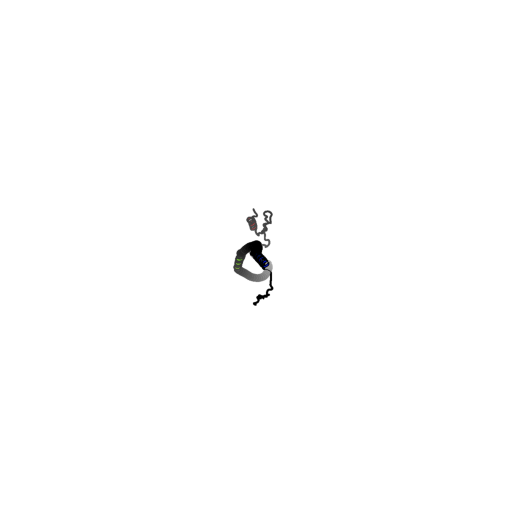TOM 914 C CA . GLY A 1 120 ? -13.923 3.072 25.404 1.00 98.19 120 GLY A CA 1
ATOM 915 C C . GLY A 1 120 ? -12.563 2.585 24.889 1.00 98.19 120 GLY A C 1
ATOM 916 O O . GLY A 1 120 ? -12.046 3.104 23.894 1.00 98.19 120 GLY A O 1
ATOM 917 N N . GLN A 1 121 ? -11.990 1.553 25.516 1.00 98.12 121 GLN A N 1
ATOM 918 C CA . GLN A 1 121 ? -10.742 0.929 25.066 1.00 98.12 121 GLN A CA 1
ATOM 919 C C . GLN A 1 121 ? -10.905 0.240 23.710 1.00 98.12 121 GLN A C 1
ATOM 921 O O . GLN A 1 121 ? -10.062 0.422 22.829 1.00 98.12 121 GLN A O 1
ATOM 926 N N . VAL A 1 122 ? -11.994 -0.510 23.515 1.00 98.56 122 VAL A N 1
ATOM 927 C CA . VAL A 1 122 ? -12.299 -1.163 22.235 1.00 98.56 122 VAL A CA 1
ATOM 928 C C . VAL A 1 122 ? -12.502 -0.119 21.141 1.00 98.56 122 VAL A C 1
ATOM 930 O O . VAL A 1 122 ? -11.909 -0.243 20.072 1.00 98.56 122 VAL A O 1
ATOM 933 N N . GLN A 1 123 ? -13.266 0.941 21.402 1.00 98.50 123 GLN A N 1
ATOM 934 C CA . GLN A 1 123 ? -13.502 2.007 20.430 1.00 98.50 123 GLN A CA 1
ATOM 935 C C . GLN A 1 123 ? -12.202 2.727 20.043 1.00 98.50 123 GLN A C 1
ATOM 937 O O . GLN A 1 123 ? -11.954 2.949 18.858 1.00 98.50 123 GLN A O 1
ATOM 942 N N . THR A 1 124 ? -11.342 3.029 21.020 1.00 98.38 124 THR A N 1
ATOM 943 C CA . THR A 1 124 ? -10.031 3.657 20.784 1.00 98.38 124 THR A CA 1
ATOM 944 C C . THR A 1 124 ? -9.102 2.733 19.993 1.00 98.38 124 THR A C 1
ATOM 946 O O . THR A 1 124 ? -8.484 3.160 19.018 1.00 98.38 124 THR A O 1
ATOM 949 N N . GLY A 1 125 ? -9.031 1.451 20.366 1.00 98.06 125 GLY A N 1
ATOM 950 C CA . GLY A 1 125 ? -8.214 0.455 19.672 1.00 98.06 125 GLY A CA 1
ATOM 951 C C . GLY A 1 125 ? -8.662 0.234 18.226 1.00 98.06 125 GLY A C 1
ATOM 952 O O . GLY A 1 125 ? -7.835 0.249 17.315 1.00 98.06 125 GLY A O 1
ATOM 953 N N . LEU A 1 126 ? -9.971 0.097 17.993 1.00 98.56 126 LEU A N 1
ATOM 954 C CA . LEU A 1 126 ? -10.541 -0.020 16.648 1.00 98.56 126 LEU A CA 1
ATOM 955 C C . LEU A 1 126 ? -10.299 1.244 15.812 1.00 98.56 126 LEU A C 1
ATOM 957 O O . LEU A 1 126 ? -9.971 1.128 14.631 1.00 98.56 126 LEU A O 1
ATOM 961 N N . GLY A 1 127 ? -10.412 2.430 16.418 1.00 98.31 127 GLY A N 1
ATOM 962 C CA . GLY A 1 127 ? -10.075 3.703 15.780 1.00 98.31 127 GLY A CA 1
ATOM 963 C C . GLY A 1 127 ? -8.622 3.740 15.301 1.00 98.31 127 GLY A C 1
ATOM 964 O O . GLY A 1 127 ? -8.376 3.959 14.117 1.00 98.31 127 GLY A O 1
ATOM 965 N N . GLY A 1 128 ? -7.667 3.414 16.176 1.00 97.94 128 GLY A N 1
ATOM 966 C CA . GLY A 1 128 ? -6.243 3.394 15.822 1.00 97.94 128 GLY A CA 1
ATOM 967 C C . GLY A 1 128 ? -5.890 2.362 14.743 1.00 97.94 128 GLY A C 1
ATOM 968 O O . GLY A 1 128 ? -5.098 2.645 13.840 1.00 97.94 128 GLY A O 1
ATOM 969 N N . ILE A 1 129 ? -6.507 1.174 14.781 1.00 98.56 129 ILE A N 1
ATOM 970 C CA . ILE A 1 129 ? -6.345 0.158 13.727 1.00 98.56 129 ILE A CA 1
ATOM 971 C C . ILE A 1 129 ? -6.856 0.697 12.388 1.00 98.56 129 ILE A C 1
ATOM 973 O O . ILE A 1 129 ? -6.164 0.585 11.373 1.00 98.56 129 ILE A O 1
ATOM 977 N N . ARG A 1 130 ? -8.044 1.311 12.382 1.00 98.75 130 ARG A N 1
ATOM 978 C CA . ARG A 1 130 ? -8.637 1.906 11.183 1.00 98.75 130 ARG A CA 1
ATOM 979 C C . ARG A 1 130 ? -7.744 2.997 10.595 1.00 98.75 130 ARG A C 1
ATOM 981 O O . ARG A 1 130 ? -7.439 2.932 9.409 1.00 98.75 130 ARG A O 1
ATOM 988 N N . GLU A 1 131 ? -7.276 3.939 11.410 1.00 98.50 131 GLU A N 1
ATOM 989 C CA . GLU A 1 131 ? -6.370 5.012 10.976 1.00 98.50 131 GLU A CA 1
ATOM 990 C C . GLU A 1 131 ? -5.061 4.461 10.389 1.00 98.50 131 GLU A C 1
ATOM 992 O O . GLU A 1 131 ? -4.600 4.919 9.341 1.00 98.50 131 GLU A O 1
ATOM 997 N N . THR A 1 132 ? -4.490 3.425 11.013 1.00 98.44 132 THR A N 1
ATOM 998 C CA . THR A 1 132 ? -3.264 2.771 10.526 1.00 98.44 132 THR A CA 1
ATOM 999 C C . THR A 1 132 ? -3.473 2.137 9.149 1.00 98.44 132 THR A C 1
ATOM 1001 O O . THR A 1 132 ? -2.630 2.281 8.259 1.00 98.44 132 THR A O 1
ATOM 1004 N N . PHE A 1 133 ? -4.601 1.451 8.943 1.00 98.50 133 PHE A N 1
ATOM 1005 C CA . PHE A 1 133 ? -4.929 0.870 7.641 1.00 98.50 133 PHE A CA 1
ATOM 1006 C C . PHE A 1 133 ? -5.247 1.936 6.591 1.00 98.50 133 PHE A C 1
ATOM 1008 O O . PHE A 1 133 ? -4.772 1.813 5.466 1.00 98.50 133 PHE A O 1
ATOM 1015 N N . GLU A 1 134 ? -5.979 2.996 6.938 1.00 98.56 134 GLU A N 1
ATOM 1016 C CA . GLU A 1 134 ? -6.241 4.124 6.034 1.00 98.56 134 GLU A CA 1
ATOM 1017 C C . GLU A 1 134 ? -4.942 4.801 5.576 1.00 98.56 134 GLU A C 1
ATOM 1019 O O . GLU A 1 134 ? -4.780 5.090 4.388 1.00 98.56 134 GLU A O 1
ATOM 1024 N N . LEU A 1 135 ? -3.980 4.994 6.483 1.00 98.56 135 LEU A N 1
ATOM 1025 C CA . LEU A 1 135 ? -2.659 5.518 6.140 1.00 98.56 135 LEU A CA 1
ATOM 1026 C C . LEU A 1 135 ? -1.898 4.575 5.198 1.00 98.56 135 LEU A C 1
ATOM 1028 O O . LEU A 1 135 ? -1.361 5.020 4.183 1.00 98.56 135 LEU A O 1
ATOM 1032 N N . ARG A 1 136 ? -1.873 3.272 5.506 1.00 98.50 136 ARG A N 1
ATOM 1033 C CA . ARG A 1 136 ? -1.185 2.270 4.680 1.00 98.50 136 ARG A CA 1
ATOM 1034 C C . ARG A 1 136 ? -1.809 2.141 3.290 1.00 98.50 136 ARG A C 1
ATOM 1036 O O . ARG A 1 136 ? -1.074 1.998 2.319 1.00 98.50 136 ARG A O 1
ATOM 1043 N N . MET A 1 137 ? -3.136 2.217 3.180 1.00 98.62 137 MET A N 1
ATOM 1044 C CA . MET A 1 137 ? -3.823 2.229 1.885 1.00 98.62 137 MET A CA 1
ATOM 1045 C C . MET A 1 137 ? -3.388 3.432 1.048 1.00 98.62 137 MET A C 1
ATOM 1047 O O . MET A 1 137 ? -2.953 3.237 -0.079 1.00 98.62 137 MET A O 1
ATOM 1051 N N . LYS A 1 138 ? -3.385 4.646 1.617 1.00 98.56 138 LYS A N 1
ATOM 1052 C CA . LYS A 1 138 ? -2.924 5.854 0.909 1.00 98.56 138 LYS A CA 1
ATOM 1053 C C . LYS A 1 138 ? -1.468 5.756 0.447 1.00 98.56 138 LYS A C 1
ATOM 1055 O O . LYS A 1 138 ? -1.135 6.213 -0.643 1.00 98.56 138 LYS A O 1
ATOM 1060 N N . GLN A 1 139 ? -0.592 5.171 1.268 1.00 98.19 139 GLN A N 1
ATOM 1061 C CA . GLN A 1 139 ? 0.806 4.931 0.892 1.00 98.19 139 GLN A CA 1
ATOM 1062 C C . GLN A 1 139 ? 0.907 3.969 -0.296 1.00 98.19 139 GLN A C 1
ATOM 1064 O O . GLN A 1 139 ? 1.555 4.297 -1.287 1.00 98.19 139 GLN A O 1
ATOM 1069 N N . LEU A 1 140 ? 0.216 2.827 -0.228 1.00 98.19 140 LEU A N 1
ATOM 1070 C CA . LEU A 1 140 ? 0.198 1.836 -1.305 1.00 98.19 140 LEU A CA 1
ATOM 1071 C C . LEU A 1 140 ? -0.417 2.391 -2.596 1.00 98.19 140 LEU A C 1
ATOM 1073 O O . LEU A 1 140 ? 0.099 2.128 -3.677 1.00 98.19 140 LEU A O 1
ATOM 1077 N N . GLU A 1 141 ? -1.482 3.185 -2.504 1.00 98.44 141 GLU A N 1
ATOM 1078 C CA . GLU A 1 141 ? -2.067 3.891 -3.651 1.00 98.44 141 GLU A CA 1
ATOM 1079 C C . GLU A 1 141 ? -1.044 4.837 -4.296 1.00 98.44 141 GLU A C 1
ATOM 1081 O O . GLU A 1 141 ? -0.844 4.800 -5.511 1.00 98.44 141 GLU A O 1
ATOM 1086 N N . GLY A 1 142 ? -0.323 5.617 -3.483 1.00 98.06 142 GLY A N 1
ATOM 1087 C CA . GLY A 1 142 ? 0.746 6.495 -3.957 1.00 98.06 142 GLY A CA 1
ATOM 1088 C C . GLY A 1 142 ? 1.899 5.746 -4.637 1.00 98.06 142 GLY A C 1
ATOM 1089 O O . GLY A 1 142 ? 2.384 6.185 -5.683 1.00 98.06 142 GLY A O 1
ATOM 1090 N N . GLU A 1 143 ? 2.320 4.605 -4.085 1.00 98.19 143 GLU A N 1
ATOM 1091 C CA . GLU A 1 143 ? 3.340 3.729 -4.680 1.00 98.19 143 GLU A CA 1
ATOM 1092 C C . GLU A 1 143 ? 2.867 3.127 -6.008 1.00 98.19 143 GLU A C 1
ATOM 1094 O O . GLU A 1 143 ? 3.597 3.155 -7.002 1.00 98.19 143 GLU A O 1
ATOM 1099 N N . VAL A 1 144 ? 1.625 2.638 -6.068 1.00 98.56 144 VAL A N 1
ATOM 1100 C CA . VAL A 1 144 ? 1.018 2.116 -7.300 1.00 98.56 144 VAL A CA 1
ATOM 1101 C C . VAL A 1 144 ? 0.986 3.194 -8.383 1.00 98.56 144 VAL A C 1
ATOM 1103 O O . VAL A 1 144 ? 1.367 2.929 -9.524 1.00 98.56 144 VAL A O 1
ATOM 1106 N N . ASP A 1 145 ? 0.591 4.420 -8.047 1.00 98.56 145 ASP A N 1
ATOM 1107 C CA . ASP A 1 145 ? 0.552 5.530 -9.001 1.00 98.56 145 ASP A CA 1
ATOM 1108 C C . ASP A 1 145 ? 1.950 5.990 -9.434 1.00 98.56 145 ASP A C 1
ATOM 1110 O O . ASP A 1 145 ? 2.161 6.394 -10.582 1.00 98.56 145 ASP A O 1
ATOM 1114 N N . TYR A 1 146 ? 2.941 5.918 -8.546 1.00 98.44 146 TYR A N 1
ATOM 1115 C CA . TYR A 1 146 ? 4.344 6.132 -8.896 1.00 98.44 146 TYR A CA 1
ATOM 1116 C C . TYR A 1 146 ? 4.843 5.083 -9.899 1.00 98.44 146 TYR A C 1
ATOM 1118 O O . TYR A 1 146 ? 5.355 5.443 -10.963 1.00 98.44 146 TYR A O 1
ATOM 1126 N N . HIS A 1 147 ? 4.625 3.797 -9.622 1.00 98.38 147 HIS A N 1
ATOM 1127 C CA . HIS A 1 147 ? 5.046 2.713 -10.507 1.00 98.38 147 HIS A CA 1
ATOM 1128 C C . HIS A 1 147 ? 4.313 2.723 -11.848 1.00 98.38 147 HIS A C 1
ATOM 1130 O O . HIS A 1 147 ? 4.946 2.492 -12.876 1.00 98.38 147 HIS A O 1
ATOM 1136 N N . LYS A 1 148 ? 3.018 3.064 -11.875 1.00 98.44 148 LYS A N 1
ATOM 1137 C CA . LYS A 1 148 ? 2.275 3.268 -13.128 1.00 98.44 148 LYS A CA 1
ATOM 1138 C C . LYS A 1 148 ? 2.906 4.363 -13.981 1.00 98.44 148 LYS A C 1
ATOM 1140 O O . LYS A 1 148 ? 3.102 4.155 -15.172 1.00 98.44 148 LYS A O 1
ATOM 1145 N N . ARG A 1 149 ? 3.270 5.504 -13.385 1.00 98.38 149 ARG A N 1
ATOM 1146 C CA . ARG A 1 149 ? 3.936 6.601 -14.110 1.00 98.38 149 ARG A CA 1
ATOM 1147 C C . ARG A 1 149 ? 5.282 6.172 -14.690 1.00 98.38 149 ARG A C 1
ATOM 1149 O O . ARG A 1 149 ? 5.554 6.476 -15.847 1.00 98.38 149 ARG A O 1
ATOM 1156 N N . ILE A 1 150 ? 6.089 5.432 -13.928 1.00 98.31 150 ILE A N 1
ATOM 1157 C CA . ILE A 1 150 ? 7.360 4.881 -14.423 1.00 98.31 150 ILE A CA 1
ATOM 1158 C C . ILE A 1 150 ? 7.129 3.879 -15.551 1.00 98.31 150 ILE A C 1
ATOM 1160 O O . ILE A 1 150 ? 7.809 3.952 -16.569 1.00 98.31 150 ILE A O 1
ATOM 1164 N N . ALA A 1 151 ? 6.174 2.962 -15.395 1.00 98.12 151 ALA A N 1
ATOM 1165 C CA . ALA A 1 151 ? 5.860 1.975 -16.420 1.00 98.12 151 ALA A CA 1
ATOM 1166 C C . ALA A 1 151 ? 5.425 2.655 -17.725 1.00 98.12 151 ALA A C 1
ATOM 1168 O O . ALA A 1 151 ? 5.961 2.334 -18.781 1.00 98.12 151 ALA A O 1
ATOM 1169 N N . THR A 1 152 ? 4.532 3.648 -17.650 1.00 97.81 152 THR A N 1
ATOM 1170 C CA . THR A 1 152 ? 4.130 4.454 -18.811 1.00 97.81 152 THR A CA 1
ATOM 1171 C C . THR A 1 152 ? 5.328 5.148 -19.451 1.00 97.81 152 THR A C 1
ATOM 1173 O O . THR A 1 152 ? 5.473 5.096 -20.667 1.00 97.81 152 THR A O 1
ATOM 1176 N N . PHE A 1 153 ? 6.214 5.745 -18.650 1.00 97.31 153 PHE A N 1
ATOM 1177 C CA . PHE A 1 153 ? 7.419 6.398 -19.160 1.00 97.31 153 PHE A CA 1
ATOM 1178 C C . PHE A 1 153 ? 8.358 5.420 -19.880 1.00 97.31 153 PHE A C 1
ATOM 1180 O O . PHE A 1 153 ? 8.827 5.731 -20.968 1.00 97.31 153 PHE A O 1
ATOM 1187 N N . ILE A 1 154 ? 8.611 4.232 -19.319 1.00 94.31 154 ILE A N 1
ATOM 1188 C CA . ILE A 1 154 ? 9.464 3.209 -19.950 1.00 94.31 154 ILE A CA 1
ATOM 1189 C C . ILE A 1 154 ? 8.834 2.708 -21.253 1.00 94.31 154 ILE A C 1
ATOM 1191 O O . ILE A 1 154 ? 9.537 2.557 -22.248 1.00 94.31 154 ILE A O 1
ATOM 1195 N N . VAL A 1 155 ? 7.517 2.481 -21.270 1.00 94.06 155 VAL A N 1
ATOM 1196 C CA . VAL A 1 155 ? 6.786 2.084 -22.484 1.00 94.06 155 VAL A CA 1
ATOM 1197 C C . VAL A 1 155 ? 6.885 3.170 -23.554 1.00 94.06 155 VAL A C 1
ATOM 1199 O O . VAL A 1 155 ? 7.178 2.872 -24.710 1.00 94.06 155 VAL A O 1
ATOM 1202 N N . GLU A 1 156 ? 6.692 4.434 -23.180 1.00 93.88 156 GLU A N 1
ATOM 1203 C CA . GLU A 1 156 ? 6.808 5.563 -24.101 1.00 93.88 156 GLU A CA 1
ATOM 1204 C C . GLU A 1 156 ? 8.247 5.754 -24.596 1.00 93.88 156 GLU A C 1
ATOM 1206 O O . GLU A 1 156 ? 8.469 6.004 -25.780 1.00 93.88 156 GLU A O 1
ATOM 1211 N N . GLN A 1 157 ? 9.239 5.589 -23.721 1.00 91.50 157 GLN A N 1
ATOM 1212 C CA . GLN A 1 157 ? 10.647 5.620 -24.092 1.00 91.50 157 GLN A CA 1
ATOM 1213 C C . GLN A 1 157 ? 10.970 4.504 -25.087 1.00 91.50 157 GLN A C 1
ATOM 1215 O O . GLN A 1 157 ? 11.538 4.798 -26.132 1.00 91.50 157 GLN A O 1
ATOM 1220 N N . ALA A 1 158 ? 10.567 3.261 -24.807 1.00 88.88 158 ALA A N 1
ATOM 1221 C CA . ALA A 1 158 ? 10.774 2.125 -25.702 1.00 88.88 158 ALA A CA 1
ATOM 1222 C C . ALA A 1 158 ? 10.142 2.374 -27.078 1.00 88.88 158 ALA A C 1
ATOM 1224 O O . ALA A 1 158 ? 10.802 2.178 -28.099 1.00 88.88 158 ALA A O 1
ATOM 1225 N N . HIS A 1 159 ? 8.912 2.901 -27.099 1.00 87.88 159 HIS A N 1
ATOM 1226 C CA . HIS A 1 159 ? 8.224 3.283 -28.330 1.00 87.88 159 HIS A CA 1
ATOM 1227 C C . HIS A 1 159 ? 8.987 4.365 -29.111 1.00 87.88 159 HIS A C 1
ATOM 1229 O O . HIS A 1 159 ? 9.037 4.316 -30.337 1.00 87.88 159 HIS A O 1
ATOM 1235 N N . ARG A 1 160 ? 9.576 5.357 -28.429 1.00 85.75 160 ARG A N 1
ATOM 1236 C CA . ARG A 1 160 ? 10.293 6.467 -29.077 1.00 85.75 160 ARG A CA 1
ATOM 1237 C C . ARG A 1 160 ? 11.693 6.091 -29.561 1.00 85.75 160 ARG A C 1
ATOM 1239 O O . ARG A 1 160 ? 12.084 6.537 -30.631 1.00 85.75 160 ARG A O 1
ATOM 1246 N N . THR A 1 161 ? 12.472 5.356 -28.766 1.00 80.69 161 THR A N 1
ATOM 1247 C CA . THR A 1 161 ? 13.918 5.194 -29.006 1.00 80.69 161 THR A CA 1
ATOM 1248 C C . THR A 1 161 ? 14.303 3.857 -29.613 1.00 80.69 161 THR A C 1
ATOM 1250 O O . THR A 1 161 ? 15.270 3.796 -30.364 1.00 80.69 161 THR A O 1
ATOM 1253 N N . GLN A 1 162 ? 13.605 2.776 -29.278 1.00 66.94 162 GLN A N 1
ATOM 1254 C CA . GLN A 1 162 ? 14.045 1.436 -29.662 1.00 66.94 162 GLN A CA 1
ATOM 1255 C C . GLN A 1 162 ? 13.185 0.855 -30.765 1.00 66.94 162 GLN A C 1
ATOM 1257 O O . GLN A 1 162 ? 13.711 0.283 -31.711 1.00 66.94 162 GLN A O 1
ATOM 1262 N N . ASP A 1 163 ? 11.878 1.023 -30.681 1.00 72.56 163 ASP A N 1
ATOM 1263 C CA . ASP A 1 163 ? 10.990 0.207 -31.487 1.00 72.56 163 ASP A CA 1
ATOM 1264 C C . ASP A 1 163 ? 10.982 0.645 -32.962 1.00 72.56 163 ASP A C 1
ATOM 1266 O O . ASP A 1 163 ? 11.129 -0.190 -33.852 1.00 72.56 163 ASP A O 1
ATOM 1270 N N . ASP A 1 164 ? 10.935 1.945 -33.254 1.00 78.75 164 ASP A N 1
ATOM 1271 C CA . ASP A 1 164 ? 10.882 2.422 -34.643 1.00 78.75 164 ASP A CA 1
ATOM 1272 C C . ASP A 1 164 ? 12.254 2.474 -35.329 1.00 78.75 164 ASP A C 1
ATOM 1274 O O . ASP A 1 164 ? 12.360 2.113 -36.503 1.00 78.75 164 ASP A O 1
ATOM 1278 N N . GLU A 1 165 ? 13.325 2.842 -34.617 1.00 83.38 165 GLU A N 1
ATOM 1279 C CA . GLU A 1 165 ? 14.679 2.837 -35.188 1.00 83.38 165 GLU A CA 1
ATOM 1280 C C . GLU A 1 165 ? 15.212 1.419 -35.411 1.00 83.38 165 GLU A C 1
ATOM 1282 O O . GLU A 1 165 ? 15.806 1.156 -36.459 1.00 83.38 165 GLU A O 1
ATOM 1287 N N . ILE A 1 166 ? 14.988 0.486 -34.474 1.00 83.94 166 ILE A N 1
ATOM 1288 C CA . ILE A 1 166 ? 15.412 -0.911 -34.651 1.00 83.94 166 ILE A CA 1
ATOM 1289 C C . ILE A 1 166 ? 14.568 -1.572 -35.741 1.00 83.94 166 ILE A C 1
ATOM 1291 O O . ILE A 1 166 ? 15.142 -2.247 -36.594 1.00 83.94 166 ILE A O 1
ATOM 1295 N N . ARG A 1 167 ? 13.243 -1.343 -35.784 1.00 83.50 167 ARG A N 1
ATOM 1296 C CA . ARG A 1 167 ? 12.395 -1.858 -36.876 1.00 83.50 167 ARG A CA 1
ATOM 1297 C C . ARG A 1 167 ? 12.813 -1.302 -38.232 1.00 83.50 167 ARG A C 1
ATOM 1299 O O . ARG A 1 167 ? 12.938 -2.079 -39.175 1.00 83.50 167 ARG A O 1
ATOM 1306 N N . ARG A 1 168 ? 13.081 0.005 -38.333 1.00 88.50 168 ARG A N 1
ATOM 1307 C CA . ARG A 1 168 ? 13.570 0.624 -39.573 1.00 88.50 168 ARG A CA 1
ATOM 1308 C C . ARG A 1 168 ? 14.926 0.051 -39.980 1.00 88.50 168 ARG A C 1
ATOM 1310 O O . ARG A 1 168 ? 15.060 -0.414 -41.103 1.00 88.50 168 ARG A O 1
ATOM 1317 N N . ARG A 1 169 ? 15.905 0.002 -39.070 1.00 89.06 169 ARG A N 1
ATOM 1318 C CA . ARG A 1 169 ? 17.244 -0.532 -39.368 1.00 89.06 169 ARG A CA 1
ATOM 1319 C C . ARG A 1 169 ? 17.199 -2.012 -39.753 1.00 89.06 169 ARG A C 1
ATOM 1321 O O . ARG A 1 169 ? 17.911 -2.416 -40.664 1.00 89.06 169 ARG A O 1
ATOM 1328 N N . ALA A 1 170 ? 16.360 -2.814 -39.095 1.00 90.19 170 ALA A N 1
ATOM 1329 C CA . ALA A 1 170 ? 16.157 -4.217 -39.448 1.00 90.19 170 ALA A CA 1
ATOM 1330 C C . ALA A 1 170 ? 15.498 -4.380 -40.829 1.00 90.19 170 ALA A C 1
ATOM 1332 O O . ALA A 1 170 ? 15.872 -5.286 -41.568 1.00 90.19 170 ALA A O 1
ATOM 1333 N N . ALA A 1 171 ? 14.562 -3.495 -41.194 1.00 93.31 171 ALA A N 1
ATOM 1334 C CA . ALA A 1 171 ? 13.942 -3.478 -42.519 1.00 93.31 171 ALA A CA 1
ATOM 1335 C C . ALA A 1 171 ? 14.907 -3.008 -43.626 1.00 93.31 171 ALA A C 1
ATOM 1337 O O . ALA A 1 171 ? 14.866 -3.543 -44.729 1.00 93.31 171 ALA A O 1
ATOM 1338 N N . GLU A 1 172 ? 15.798 -2.056 -43.334 1.00 94.12 172 GLU A N 1
ATOM 1339 C CA . GLU A 1 172 ? 16.798 -1.530 -44.279 1.00 94.12 172 GLU A CA 1
ATOM 1340 C C . GLU A 1 172 ? 18.010 -2.463 -44.455 1.00 94.12 172 GLU A C 1
ATOM 1342 O O . GLU A 1 172 ? 18.656 -2.453 -45.503 1.00 94.12 172 GLU A O 1
ATOM 1347 N N . HIS A 1 173 ? 18.326 -3.292 -43.456 1.00 95.06 173 HIS A N 1
ATOM 1348 C CA . HIS A 1 173 ? 19.468 -4.209 -43.483 1.00 95.06 173 HIS A CA 1
ATOM 1349 C C . HIS A 1 173 ? 19.556 -5.097 -44.741 1.00 95.06 173 HIS A C 1
ATOM 1351 O O . HIS A 1 173 ? 20.627 -5.115 -45.347 1.00 95.06 173 HIS A O 1
ATOM 1357 N N . PRO A 1 174 ? 18.496 -5.803 -45.191 1.00 95.88 174 PRO A N 1
ATOM 1358 C CA . PRO A 1 174 ? 18.581 -6.632 -46.396 1.00 95.88 174 PRO A CA 1
ATOM 1359 C C . PRO A 1 174 ? 18.872 -5.819 -47.665 1.00 95.88 174 PRO A C 1
ATOM 1361 O O . PRO A 1 174 ? 19.641 -6.270 -48.513 1.00 95.88 174 PRO A O 1
ATOM 1364 N N . GLU A 1 175 ? 18.316 -4.609 -47.792 1.00 94.25 175 GLU A N 1
ATOM 1365 C CA . GLU A 1 175 ? 18.595 -3.731 -48.935 1.00 94.25 175 GLU A CA 1
ATOM 1366 C C . GLU A 1 175 ? 20.046 -3.237 -48.918 1.00 94.25 175 GLU A C 1
ATOM 1368 O O . GLU A 1 175 ? 20.711 -3.197 -49.955 1.00 94.25 175 GLU A O 1
ATOM 1373 N N . LEU A 1 176 ? 20.564 -2.890 -47.737 1.00 95.44 176 LEU A N 1
ATOM 1374 C CA . LEU A 1 176 ? 21.959 -2.488 -47.565 1.00 95.44 176 LEU A CA 1
ATOM 1375 C C . LEU A 1 176 ? 22.922 -3.648 -47.843 1.00 95.44 176 LEU A C 1
ATOM 1377 O O . LEU A 1 176 ? 23.919 -3.450 -48.535 1.00 95.44 176 LEU A O 1
ATOM 1381 N N . GLU A 1 177 ? 22.619 -4.859 -47.372 1.00 96.81 177 GLU A N 1
ATOM 1382 C CA . GLU A 1 177 ? 23.395 -6.061 -47.690 1.00 96.81 177 GLU A CA 1
ATOM 1383 C C . GLU A 1 177 ? 23.404 -6.355 -49.191 1.00 96.81 177 GLU A C 1
ATOM 1385 O O . GLU A 1 177 ? 24.446 -6.722 -49.740 1.00 96.81 177 GLU A O 1
ATOM 1390 N N . GLN A 1 178 ? 22.267 -6.184 -49.869 1.00 97.25 178 GLN A N 1
ATOM 1391 C CA . GLN A 1 178 ? 22.188 -6.343 -51.315 1.00 97.25 178 GLN A CA 1
ATOM 1392 C C . GLN A 1 178 ? 23.052 -5.301 -52.035 1.00 97.25 178 GLN A C 1
ATOM 1394 O O . GLN A 1 178 ? 23.875 -5.679 -52.865 1.00 97.25 178 GLN A O 1
ATOM 1399 N N . ARG A 1 179 ? 22.949 -4.016 -51.672 1.00 96.00 179 ARG A N 1
ATOM 1400 C CA . ARG A 1 179 ? 23.783 -2.952 -52.260 1.00 96.00 179 ARG A CA 1
ATOM 1401 C C . ARG A 1 179 ? 25.271 -3.178 -52.018 1.00 96.00 179 ARG A C 1
ATOM 1403 O O . ARG A 1 179 ? 26.077 -2.935 -52.911 1.00 96.00 179 ARG A O 1
ATOM 1410 N N . LEU A 1 180 ? 25.651 -3.658 -50.831 1.00 95.69 180 LEU A N 1
ATOM 1411 C CA . LEU A 1 180 ? 27.039 -4.014 -50.534 1.00 95.69 180 LEU A CA 1
ATOM 1412 C C . LEU A 1 180 ? 27.522 -5.154 -51.431 1.00 95.69 180 LEU A C 1
ATOM 1414 O O . LEU A 1 180 ? 28.619 -5.061 -51.977 1.00 95.69 180 LEU A O 1
ATOM 1418 N N . LYS A 1 181 ? 26.707 -6.197 -51.631 1.00 97.44 181 LYS A N 1
ATOM 1419 C CA . LYS A 1 181 ? 27.033 -7.301 -52.546 1.00 97.44 181 LYS A CA 1
ATOM 1420 C C . LYS A 1 181 ? 27.146 -6.831 -53.994 1.00 97.44 181 LYS A C 1
ATOM 1422 O O . LYS A 1 181 ? 28.087 -7.223 -54.676 1.00 97.44 181 LYS A O 1
ATOM 1427 N N . GLU A 1 182 ? 26.230 -5.985 -54.455 1.00 97.12 182 GLU A N 1
ATOM 1428 C CA . GLU A 1 182 ? 26.252 -5.408 -55.804 1.00 97.12 182 GLU A CA 1
ATOM 1429 C C . GLU A 1 182 ? 27.507 -4.556 -56.026 1.00 97.12 182 GLU A C 1
ATOM 1431 O O . GLU A 1 182 ? 28.220 -4.752 -57.007 1.00 97.12 182 GLU A O 1
ATOM 1436 N N . MET A 1 183 ? 27.841 -3.679 -55.078 1.00 96.31 183 MET A N 1
ATOM 1437 C CA . MET A 1 183 ? 29.032 -2.832 -55.154 1.00 96.31 183 MET A CA 1
ATOM 1438 C C . MET A 1 183 ? 30.329 -3.647 -55.078 1.00 96.31 183 MET A C 1
ATOM 1440 O O . MET A 1 183 ? 31.283 -3.367 -55.803 1.00 96.31 183 MET A O 1
ATOM 1444 N N . GLN A 1 184 ? 30.372 -4.683 -54.236 1.00 96.94 184 GLN A N 1
ATOM 1445 C CA . GLN A 1 184 ? 31.496 -5.620 -54.190 1.00 96.94 184 GLN A CA 1
ATOM 1446 C C . GLN A 1 184 ? 31.648 -6.377 -55.513 1.00 96.94 184 GLN A C 1
ATOM 1448 O O . GLN A 1 184 ? 32.768 -6.507 -56.002 1.00 96.94 184 GLN A O 1
ATOM 1453 N N . ALA A 1 185 ? 30.547 -6.831 -56.119 1.00 97.00 185 ALA A N 1
ATOM 1454 C CA . ALA A 1 185 ? 30.564 -7.492 -57.421 1.00 97.00 185 ALA A CA 1
ATOM 1455 C C . ALA A 1 185 ? 31.026 -6.542 -58.539 1.00 97.00 185 ALA A C 1
ATOM 1457 O O . ALA A 1 185 ? 31.838 -6.932 -59.375 1.00 97.00 185 ALA A O 1
ATOM 1458 N N . GLU A 1 186 ? 30.577 -5.285 -58.530 1.00 97.00 186 GLU A N 1
ATOM 1459 C CA . GLU A 1 186 ? 31.025 -4.265 -59.482 1.00 97.00 186 GLU A CA 1
ATOM 1460 C C . GLU A 1 186 ? 32.524 -3.973 -59.331 1.00 97.00 186 GLU A C 1
ATOM 1462 O O . GLU A 1 186 ? 33.259 -3.935 -60.320 1.00 97.00 186 GLU A O 1
ATOM 1467 N N . MET A 1 187 ? 33.005 -3.810 -58.094 1.00 95.88 187 MET A N 1
ATOM 1468 C CA . MET A 1 187 ? 34.426 -3.604 -57.814 1.00 95.88 187 MET A CA 1
ATOM 1469 C C . MET A 1 187 ? 35.261 -4.800 -58.282 1.00 95.88 187 MET A C 1
ATOM 1471 O O . MET A 1 187 ? 36.295 -4.614 -58.923 1.00 95.88 187 MET A O 1
ATOM 1475 N N . GLN A 1 188 ? 34.797 -6.020 -58.013 1.00 96.94 188 GLN A N 1
ATOM 1476 C CA . GLN A 1 188 ? 35.449 -7.249 -58.453 1.00 96.94 188 GLN A CA 1
ATOM 1477 C C . GLN A 1 188 ? 35.523 -7.326 -59.987 1.00 96.94 188 GLN A C 1
ATOM 1479 O O . GLN A 1 188 ? 36.598 -7.564 -60.535 1.00 96.94 188 GLN A O 1
ATOM 1484 N N . ALA A 1 189 ? 34.422 -7.028 -60.683 1.00 96.50 189 ALA A N 1
ATOM 1485 C CA . ALA A 1 189 ? 34.378 -6.997 -62.143 1.00 96.50 189 ALA A CA 1
ATOM 1486 C C . ALA A 1 189 ? 35.327 -5.935 -62.731 1.00 96.50 189 ALA A C 1
ATOM 1488 O O . ALA A 1 189 ? 36.012 -6.194 -63.723 1.00 96.50 189 ALA A O 1
ATOM 1489 N N . ARG A 1 190 ? 35.430 -4.752 -62.105 1.00 96.62 190 ARG A N 1
ATOM 1490 C CA . ARG A 1 190 ? 36.399 -3.714 -62.505 1.00 96.62 190 ARG A CA 1
ATOM 1491 C C . ARG A 1 190 ? 37.842 -4.172 -62.321 1.00 96.62 190 ARG A C 1
ATOM 1493 O O . ARG A 1 190 ? 38.663 -3.935 -63.204 1.00 96.62 190 ARG A O 1
ATOM 1500 N N . LEU A 1 191 ? 38.154 -4.838 -61.208 1.00 96.88 191 LEU A N 1
ATOM 1501 C CA . LEU A 1 191 ? 39.490 -5.385 -60.959 1.00 96.88 191 LEU A CA 1
ATOM 1502 C C . LEU A 1 191 ? 39.852 -6.481 -61.968 1.00 96.88 191 LEU A C 1
ATOM 1504 O O . LEU A 1 191 ? 40.982 -6.517 -62.448 1.00 96.88 191 LEU A O 1
ATOM 1508 N N . GLU A 1 192 ? 38.911 -7.356 -62.317 1.00 96.69 192 GLU A N 1
ATOM 1509 C CA . GLU A 1 192 ? 39.107 -8.385 -63.344 1.00 96.69 192 GLU A CA 1
ATOM 1510 C C . GLU A 1 192 ? 39.302 -7.774 -64.737 1.00 96.69 192 GLU A C 1
ATOM 1512 O O . GLU A 1 192 ? 40.221 -8.170 -65.455 1.00 96.69 192 GLU A O 1
ATOM 1517 N N . GLY A 1 193 ? 38.519 -6.750 -65.091 1.00 96.25 193 GLY A N 1
ATOM 1518 C CA . GLY A 1 193 ? 38.697 -5.997 -66.335 1.00 96.25 193 GLY A CA 1
ATOM 1519 C C . GLY A 1 193 ? 40.055 -5.292 -66.419 1.00 96.25 193 GLY A C 1
ATOM 1520 O O . GLY A 1 193 ? 40.722 -5.361 -67.451 1.00 96.25 193 GLY A O 1
ATOM 1521 N N . ALA A 1 194 ? 40.505 -4.668 -65.326 1.00 95.44 194 ALA A N 1
ATOM 1522 C CA . ALA A 1 194 ? 41.822 -4.037 -65.253 1.00 95.44 194 ALA A CA 1
ATOM 1523 C C . ALA A 1 194 ? 42.958 -5.062 -65.405 1.00 95.44 194 ALA A C 1
ATOM 1525 O O . ALA A 1 194 ? 43.899 -4.818 -66.155 1.00 95.44 194 ALA A O 1
ATOM 1526 N N . LYS A 1 195 ? 42.846 -6.236 -64.766 1.00 95.94 195 LYS A N 1
ATOM 1527 C CA . LYS A 1 195 ? 43.811 -7.338 -64.932 1.00 95.94 195 LYS A CA 1
ATOM 1528 C C . LYS A 1 195 ? 43.878 -7.824 -66.378 1.00 95.94 195 LYS A C 1
ATOM 1530 O O . LYS A 1 195 ? 44.966 -7.921 -66.929 1.00 95.94 195 LYS A O 1
ATOM 1535 N N . ALA A 1 196 ? 42.731 -8.047 -67.021 1.00 95.56 196 ALA A N 1
ATOM 1536 C CA . ALA A 1 196 ? 42.695 -8.458 -68.423 1.00 95.56 196 ALA A CA 1
ATOM 1537 C C . ALA A 1 196 ? 43.338 -7.413 -69.354 1.00 95.56 196 ALA A C 1
ATOM 1539 O O . ALA A 1 196 ? 44.002 -7.770 -70.326 1.00 95.56 196 ALA A O 1
ATOM 1540 N N . MET A 1 197 ? 43.171 -6.121 -69.058 1.00 95.50 197 MET A N 1
ATOM 1541 C CA . MET A 1 197 ? 43.814 -5.043 -69.809 1.00 95.50 197 MET A CA 1
ATOM 1542 C C . MET A 1 197 ? 45.334 -5.018 -69.596 1.00 95.50 197 MET A C 1
ATOM 1544 O O . MET A 1 197 ? 46.073 -4.875 -70.569 1.00 95.50 197 MET A O 1
ATOM 1548 N N . ILE A 1 198 ? 45.799 -5.211 -68.357 1.00 96.31 198 ILE A N 1
ATOM 1549 C CA . ILE A 1 198 ? 47.227 -5.355 -68.042 1.00 96.31 198 ILE A CA 1
ATOM 1550 C C . ILE A 1 198 ? 47.820 -6.531 -68.825 1.00 96.31 198 ILE A C 1
ATOM 1552 O O . ILE A 1 198 ? 48.809 -6.333 -69.520 1.00 96.31 198 ILE A O 1
ATOM 1556 N N . ASP A 1 199 ? 47.171 -7.700 -68.838 1.00 96.00 199 ASP A N 1
ATOM 1557 C CA . ASP A 1 199 ? 47.638 -8.868 -69.601 1.00 96.00 199 ASP A CA 1
ATOM 1558 C C . ASP A 1 199 ? 47.763 -8.576 -71.109 1.00 96.00 199 ASP A C 1
ATOM 1560 O O . ASP A 1 199 ? 48.664 -9.079 -71.791 1.00 96.00 199 ASP A O 1
ATOM 1564 N N . VAL A 1 200 ? 46.841 -7.784 -71.671 1.00 96.50 200 VAL A N 1
ATOM 1565 C CA . VAL A 1 200 ? 46.905 -7.351 -73.076 1.00 96.50 200 VAL A CA 1
ATOM 1566 C C . VAL A 1 200 ? 48.082 -6.405 -73.292 1.00 96.50 200 VAL A C 1
ATOM 1568 O O . VAL A 1 200 ? 48.834 -6.597 -74.251 1.00 96.50 200 VAL A O 1
ATOM 1571 N N . PHE A 1 201 ? 48.273 -5.418 -72.415 1.00 94.25 201 PHE A N 1
ATOM 1572 C CA . PHE A 1 201 ? 49.400 -4.494 -72.509 1.00 94.25 201 PHE A CA 1
ATOM 1573 C C . PHE A 1 201 ? 50.742 -5.197 -72.317 1.00 94.25 201 PHE A C 1
ATOM 1575 O O . PHE A 1 201 ? 51.660 -4.939 -73.086 1.00 94.25 201 PHE A O 1
ATOM 1582 N N . GLU A 1 202 ? 50.858 -6.152 -71.397 1.00 95.69 202 GLU A N 1
ATOM 1583 C CA . GLU A 1 202 ? 52.058 -6.975 -71.232 1.00 95.69 202 GLU A CA 1
ATOM 1584 C C . GLU A 1 202 ? 52.362 -7.780 -72.501 1.00 95.69 202 GLU A C 1
ATOM 1586 O O . GLU A 1 202 ? 53.494 -7.788 -72.988 1.00 95.69 202 GLU A O 1
ATOM 1591 N N . LYS A 1 203 ? 51.350 -8.401 -73.122 1.00 95.62 203 LYS A N 1
ATOM 1592 C CA . LYS A 1 203 ? 51.532 -9.091 -74.410 1.00 95.62 203 LYS A CA 1
ATOM 1593 C C . LYS A 1 203 ? 51.992 -8.136 -75.510 1.00 95.62 203 LYS A C 1
ATOM 1595 O O . LYS A 1 203 ? 52.891 -8.495 -76.270 1.00 95.62 203 LYS A O 1
ATOM 1600 N N . GLN A 1 204 ? 51.417 -6.937 -75.593 1.00 94.88 204 GLN A N 1
ATOM 1601 C CA . GLN A 1 204 ? 51.827 -5.919 -76.564 1.00 94.88 204 GLN A CA 1
ATOM 1602 C C . GLN A 1 204 ? 53.254 -5.429 -76.317 1.00 94.88 204 GLN A C 1
ATOM 1604 O O . GLN A 1 204 ? 54.027 -5.361 -77.270 1.00 94.88 204 GLN A O 1
ATOM 1609 N N . LEU A 1 205 ? 53.622 -5.156 -75.063 1.00 94.25 205 LEU A N 1
ATOM 1610 C CA . LEU A 1 205 ? 54.981 -4.783 -74.672 1.00 94.25 205 LEU A CA 1
ATOM 1611 C C . LEU A 1 205 ? 55.968 -5.880 -75.074 1.00 94.25 205 LEU A C 1
ATOM 1613 O O . LEU A 1 205 ? 56.901 -5.600 -75.815 1.00 94.25 205 LEU A O 1
ATOM 1617 N N . THR A 1 206 ? 55.692 -7.149 -74.752 1.00 96.00 206 THR A N 1
ATOM 1618 C CA . THR A 1 206 ? 56.581 -8.252 -75.161 1.00 96.00 206 THR A CA 1
ATOM 1619 C C . THR A 1 206 ? 56.675 -8.416 -76.681 1.00 96.00 206 THR A C 1
ATOM 1621 O O . THR A 1 206 ? 57.703 -8.854 -77.192 1.00 96.00 206 THR A O 1
ATOM 1624 N N . ALA A 1 207 ? 55.613 -8.124 -77.439 1.00 94.81 207 ALA A N 1
ATOM 1625 C CA . ALA A 1 207 ? 55.655 -8.148 -78.901 1.00 94.81 207 ALA A CA 1
ATOM 1626 C C . ALA A 1 207 ? 56.512 -6.999 -79.446 1.00 94.81 207 ALA A C 1
ATOM 1628 O O . ALA A 1 207 ? 57.378 -7.236 -80.284 1.00 94.81 207 ALA A O 1
ATOM 1629 N N . LYS A 1 208 ? 56.336 -5.788 -78.907 1.00 93.88 208 LYS A N 1
ATOM 1630 C CA . LYS A 1 208 ? 57.146 -4.616 -79.249 1.00 93.88 208 LYS A CA 1
ATOM 1631 C C . LYS A 1 208 ? 58.610 -4.787 -78.870 1.00 93.88 208 LYS A C 1
ATOM 1633 O O . LYS A 1 208 ? 59.466 -4.391 -79.651 1.00 93.88 208 LYS A O 1
ATOM 1638 N N . ASP A 1 209 ? 58.907 -5.431 -77.748 1.00 94.62 209 ASP A N 1
ATOM 1639 C CA . ASP A 1 209 ? 60.276 -5.770 -77.361 1.00 94.62 209 ASP A CA 1
ATOM 1640 C C . ASP A 1 209 ? 60.912 -6.730 -78.372 1.00 94.62 209 ASP A C 1
ATOM 1642 O O . ASP A 1 209 ? 62.038 -6.505 -78.809 1.00 94.62 209 ASP A O 1
ATOM 1646 N N . ARG A 1 210 ? 60.177 -7.754 -78.833 1.00 94.88 210 ARG A N 1
ATOM 1647 C CA . ARG A 1 210 ? 60.656 -8.653 -79.900 1.00 94.88 210 ARG A CA 1
ATOM 1648 C C . ARG A 1 210 ? 60.886 -7.916 -81.219 1.00 94.88 210 ARG A C 1
ATOM 1650 O O . ARG A 1 210 ? 61.888 -8.178 -81.879 1.00 94.88 210 ARG A O 1
ATOM 1657 N N . ASP A 1 211 ? 59.980 -7.022 -81.610 1.00 93.81 211 ASP A N 1
ATOM 1658 C CA . ASP A 1 211 ? 60.130 -6.212 -82.824 1.00 93.81 211 ASP A CA 1
ATOM 1659 C C . ASP A 1 211 ? 61.325 -5.256 -82.712 1.00 93.81 211 ASP A C 1
ATOM 1661 O O . ASP A 1 211 ? 62.106 -5.138 -83.652 1.00 93.81 211 ASP A O 1
ATOM 1665 N N . ASN A 1 212 ? 61.524 -4.632 -81.548 1.00 92.06 212 ASN A N 1
ATOM 1666 C CA . ASN A 1 212 ? 62.681 -3.785 -81.269 1.00 92.06 212 ASN A CA 1
ATOM 1667 C C . ASN A 1 212 ? 63.993 -4.568 -81.357 1.00 92.06 212 ASN A C 1
ATOM 1669 O O . ASN A 1 212 ? 64.947 -4.073 -81.948 1.00 92.06 212 ASN A O 1
ATOM 1673 N N . GLU A 1 213 ? 64.058 -5.785 -80.815 1.00 95.19 213 GLU A N 1
ATOM 1674 C CA . GLU A 1 213 ? 65.248 -6.635 -80.947 1.00 95.19 213 GLU A CA 1
ATOM 1675 C C . GLU A 1 213 ? 65.515 -7.032 -82.407 1.00 95.19 213 GLU A C 1
ATOM 1677 O O . GLU A 1 213 ? 66.661 -6.992 -82.855 1.00 95.19 213 GLU A O 1
ATOM 1682 N N . ARG A 1 214 ? 64.470 -7.326 -83.195 1.00 94.31 214 ARG A N 1
ATOM 1683 C CA . ARG A 1 214 ? 64.614 -7.557 -84.645 1.00 94.31 214 ARG A CA 1
ATOM 1684 C C . ARG A 1 214 ? 65.152 -6.325 -85.365 1.00 94.31 214 ARG A C 1
ATOM 1686 O O . ARG A 1 214 ? 66.100 -6.444 -86.131 1.00 94.31 214 ARG A O 1
ATOM 1693 N N . LEU A 1 215 ? 64.589 -5.149 -85.087 1.00 93.62 215 LEU A N 1
ATOM 1694 C CA . LEU A 1 215 ? 65.035 -3.887 -85.675 1.00 93.62 215 LEU A CA 1
ATOM 1695 C C . LEU A 1 215 ? 66.468 -3.535 -85.265 1.00 93.62 215 LEU A C 1
ATOM 1697 O O . LEU A 1 215 ? 67.217 -3.019 -86.089 1.00 93.62 215 LEU A O 1
ATOM 1701 N N . LYS A 1 216 ? 66.882 -3.830 -84.026 1.00 93.94 216 LYS A N 1
ATOM 1702 C CA . LYS A 1 216 ? 68.278 -3.674 -83.587 1.00 93.94 216 LYS A CA 1
ATOM 1703 C C . LYS A 1 216 ? 69.218 -4.581 -84.376 1.00 93.94 216 LYS A C 1
ATOM 1705 O O . LYS A 1 216 ? 70.284 -4.127 -84.781 1.00 93.94 216 LYS A O 1
ATOM 1710 N N . GLU A 1 217 ? 68.829 -5.829 -84.618 1.00 95.00 217 GLU A N 1
ATOM 1711 C CA . GLU A 1 217 ? 69.634 -6.766 -85.405 1.00 95.00 217 GLU A CA 1
ATOM 1712 C C . GLU A 1 217 ? 69.686 -6.377 -86.890 1.00 95.00 217 GLU A C 1
ATOM 1714 O O . GLU A 1 217 ? 70.760 -6.382 -87.490 1.00 95.00 217 GLU A O 1
ATOM 1719 N N . ASP A 1 218 ? 68.560 -5.962 -87.477 1.00 93.12 218 ASP A N 1
ATOM 1720 C CA . ASP A 1 218 ? 68.515 -5.428 -88.843 1.00 93.12 218 ASP A CA 1
ATOM 1721 C C . ASP A 1 218 ? 69.364 -4.158 -88.973 1.00 93.12 218 ASP A C 1
ATOM 1723 O O . ASP A 1 218 ? 70.120 -4.022 -89.935 1.00 93.12 218 ASP A O 1
ATOM 1727 N N . LYS A 1 219 ? 69.303 -3.258 -87.983 1.00 92.56 219 LYS A N 1
ATOM 1728 C CA . LYS A 1 219 ? 70.164 -2.074 -87.906 1.00 92.56 219 LYS A CA 1
ATOM 1729 C C . LYS A 1 219 ? 71.637 -2.477 -87.864 1.00 92.56 219 LYS A C 1
ATOM 1731 O O . LYS A 1 219 ? 72.414 -1.956 -88.653 1.00 92.56 219 LYS A O 1
ATOM 1736 N N . ARG A 1 220 ? 72.012 -3.441 -87.016 1.00 93.56 220 ARG A N 1
ATOM 1737 C CA . ARG A 1 220 ? 73.385 -3.964 -86.929 1.00 93.56 220 ARG A CA 1
ATOM 1738 C C . ARG A 1 220 ? 73.851 -4.566 -88.260 1.00 93.56 220 ARG A C 1
ATOM 1740 O O . ARG A 1 220 ? 74.995 -4.358 -88.653 1.00 93.56 220 ARG A O 1
ATOM 1747 N N . ARG A 1 221 ? 72.981 -5.299 -88.968 1.00 94.44 221 ARG A N 1
ATOM 1748 C CA . ARG A 1 221 ? 73.272 -5.847 -90.305 1.00 94.44 221 ARG A CA 1
ATOM 1749 C C . ARG A 1 221 ? 73.506 -4.731 -91.324 1.00 94.44 221 ARG A C 1
ATOM 1751 O O . ARG A 1 221 ? 74.523 -4.753 -92.009 1.00 94.44 221 ARG A O 1
ATOM 1758 N N . LEU A 1 222 ? 72.604 -3.753 -91.386 1.00 91.31 222 LEU A N 1
ATOM 1759 C CA . LEU A 1 222 ? 72.716 -2.609 -92.293 1.00 91.31 222 LEU A CA 1
ATOM 1760 C C . LEU A 1 222 ? 73.952 -1.756 -91.992 1.00 91.31 222 LEU A C 1
ATOM 1762 O O . LEU A 1 222 ? 74.609 -1.309 -92.920 1.00 91.31 222 LEU A O 1
ATOM 1766 N N . GLU A 1 223 ? 74.312 -1.557 -90.723 1.00 91.50 223 GLU A N 1
ATOM 1767 C CA . GLU A 1 223 ? 75.550 -0.863 -90.341 1.00 91.50 223 GLU A CA 1
ATOM 1768 C C . GLU A 1 223 ? 76.793 -1.584 -90.883 1.00 91.50 223 GLU A C 1
ATOM 1770 O O . GLU A 1 223 ? 77.701 -0.931 -91.396 1.00 91.50 223 GLU A O 1
ATOM 1775 N N . VAL A 1 224 ? 76.820 -2.923 -90.844 1.00 93.75 224 VAL A N 1
ATOM 1776 C CA . VAL A 1 224 ? 77.903 -3.724 -91.443 1.00 93.75 224 VAL A CA 1
ATOM 1777 C C . VAL A 1 224 ? 77.915 -3.605 -92.970 1.00 93.75 224 VAL A C 1
ATOM 1779 O O . VAL A 1 224 ? 78.988 -3.448 -93.550 1.00 93.75 224 VAL A O 1
ATOM 1782 N N . GLU A 1 225 ? 76.754 -3.662 -93.628 1.00 91.75 225 GLU A N 1
ATOM 1783 C CA . GLU A 1 225 ? 76.641 -3.498 -95.086 1.00 91.75 225 GLU A CA 1
ATOM 1784 C C . GLU A 1 225 ? 77.076 -2.098 -95.538 1.00 91.75 225 GLU A C 1
ATOM 1786 O O . GLU A 1 225 ? 77.848 -1.969 -96.485 1.00 91.75 225 GLU A O 1
ATOM 1791 N N . VAL A 1 226 ? 76.645 -1.048 -94.835 1.00 90.12 226 VAL A N 1
ATOM 1792 C CA . VAL A 1 226 ? 77.065 0.336 -95.095 1.00 90.12 226 VAL A CA 1
ATOM 1793 C C . VAL A 1 226 ? 78.572 0.478 -94.927 1.00 90.12 226 VAL A C 1
ATOM 1795 O O . VAL A 1 226 ? 79.212 1.111 -95.761 1.00 90.12 226 VAL A O 1
ATOM 1798 N N . GLU A 1 227 ? 79.157 -0.120 -93.889 1.00 91.88 227 GLU A N 1
ATOM 1799 C CA . GLU A 1 227 ? 80.605 -0.093 -93.680 1.00 91.88 227 GLU A CA 1
ATOM 1800 C C . GLU A 1 227 ? 81.366 -0.860 -94.776 1.00 91.88 227 GLU A C 1
ATOM 1802 O O . GLU A 1 227 ? 82.426 -0.420 -95.218 1.00 91.88 227 GLU A O 1
ATOM 1807 N N . ALA A 1 228 ? 80.819 -1.975 -95.271 1.00 90.56 228 ALA A N 1
ATOM 1808 C CA . ALA A 1 228 ? 81.381 -2.708 -96.405 1.00 90.56 228 ALA A CA 1
ATOM 1809 C C . ALA A 1 228 ? 81.332 -1.879 -97.699 1.00 90.56 228 ALA A C 1
ATOM 1811 O O . ALA A 1 228 ? 82.359 -1.713 -98.350 1.00 90.56 228 ALA A O 1
ATOM 1812 N N . VAL A 1 229 ? 80.180 -1.283 -98.024 1.00 89.12 229 VAL A N 1
ATOM 1813 C CA . VAL A 1 229 ? 80.030 -0.400 -99.193 1.00 89.12 229 VAL A CA 1
ATOM 1814 C C . VAL A 1 229 ? 80.918 0.839 -99.066 1.00 89.12 229 VAL A C 1
ATOM 1816 O O . VAL A 1 229 ? 81.495 1.279 -100.055 1.00 89.12 229 VAL A O 1
ATOM 1819 N N . ARG A 1 230 ? 81.082 1.403 -97.862 1.00 87.81 230 ARG A N 1
ATOM 1820 C CA . ARG A 1 230 ? 82.033 2.500 -97.618 1.00 87.81 230 ARG A CA 1
ATOM 1821 C C . ARG A 1 230 ? 83.461 2.087 -97.953 1.00 87.81 230 ARG A C 1
ATOM 1823 O O . ARG A 1 230 ? 84.130 2.833 -98.660 1.00 87.81 230 ARG A O 1
ATOM 1830 N N . LYS A 1 231 ? 83.901 0.899 -97.525 1.00 89.75 231 LYS A N 1
ATOM 1831 C CA . LYS A 1 231 ? 85.218 0.355 -97.896 1.00 89.75 231 LYS A CA 1
ATOM 1832 C C . LYS A 1 231 ? 85.347 0.122 -99.397 1.00 89.75 231 LYS A C 1
ATOM 1834 O O . LYS A 1 231 ? 86.345 0.527 -99.975 1.00 89.75 231 LYS A O 1
ATOM 1839 N N . GLU A 1 232 ? 84.337 -0.457 -100.044 1.00 87.69 232 GLU A N 1
ATOM 1840 C CA . GLU A 1 232 ? 84.328 -0.630 -101.504 1.00 87.69 232 GLU A CA 1
ATOM 1841 C C . GLU A 1 232 ? 84.408 0.716 -102.238 1.00 87.69 232 GLU A C 1
ATOM 1843 O O . GLU A 1 232 ? 85.137 0.849 -103.218 1.00 87.69 232 GLU A O 1
ATOM 1848 N N . LEU A 1 233 ? 83.700 1.743 -101.755 1.00 83.31 233 LEU A N 1
ATOM 1849 C CA . LEU A 1 233 ? 83.783 3.101 -102.291 1.00 83.31 233 LEU A CA 1
ATOM 1850 C C . LEU A 1 233 ? 85.158 3.732 -102.057 1.00 83.31 233 LEU A C 1
ATOM 1852 O O . LEU A 1 233 ? 85.641 4.439 -102.938 1.00 83.31 233 LEU A O 1
ATOM 1856 N N . GLU A 1 234 ? 85.794 3.495 -100.910 1.00 84.81 234 GLU A N 1
ATOM 1857 C CA . GLU A 1 234 ? 87.167 3.935 -100.636 1.00 84.81 234 GLU A CA 1
ATOM 1858 C C . GLU A 1 234 ? 88.180 3.235 -101.550 1.00 84.81 234 GLU A C 1
ATOM 1860 O O . GLU A 1 234 ? 89.048 3.900 -102.113 1.00 84.81 234 GLU A O 1
ATOM 1865 N N . GLU A 1 235 ? 88.038 1.927 -101.774 1.00 85.25 235 GLU A N 1
ATOM 1866 C CA . GLU A 1 235 ? 88.862 1.153 -102.709 1.00 85.25 235 GLU A CA 1
ATOM 1867 C C . GLU A 1 235 ? 88.664 1.612 -104.158 1.00 85.25 235 GLU A C 1
ATOM 1869 O O . GLU A 1 235 ? 89.639 1.857 -104.871 1.00 85.25 235 GLU A O 1
ATOM 1874 N N . LEU A 1 236 ? 87.415 1.795 -104.597 1.00 81.50 236 LEU A N 1
ATOM 1875 C CA . LEU A 1 236 ? 87.091 2.332 -105.920 1.00 81.50 236 LEU A CA 1
ATOM 1876 C C . LEU A 1 236 ? 87.606 3.762 -106.081 1.00 81.50 236 LEU A C 1
ATOM 1878 O O . LEU A 1 236 ? 88.152 4.095 -107.130 1.00 81.50 236 LEU A O 1
ATOM 1882 N N . ARG A 1 237 ? 87.478 4.609 -105.054 1.00 81.25 237 ARG A N 1
ATOM 1883 C CA . ARG A 1 237 ? 88.047 5.962 -105.051 1.00 81.25 237 ARG A CA 1
ATOM 1884 C C . ARG A 1 237 ? 89.570 5.907 -105.170 1.00 81.25 237 ARG A C 1
ATOM 1886 O O . ARG A 1 237 ? 90.122 6.641 -105.986 1.00 81.25 237 ARG A O 1
ATOM 1893 N N . ALA A 1 238 ? 90.237 5.024 -104.428 1.00 78.00 238 ALA A N 1
ATOM 1894 C CA . ALA A 1 238 ? 91.679 4.817 -104.527 1.00 78.00 238 ALA A CA 1
ATOM 1895 C C . ALA A 1 238 ? 92.093 4.295 -105.917 1.00 78.00 238 ALA A C 1
ATOM 1897 O O . ALA A 1 238 ? 93.108 4.726 -106.463 1.00 78.00 238 ALA A O 1
ATOM 1898 N N . GLU A 1 239 ? 91.301 3.418 -106.540 1.00 78.06 239 GLU A N 1
ATOM 1899 C CA . GLU A 1 239 ? 91.555 2.931 -107.901 1.00 78.06 239 GLU A CA 1
ATOM 1900 C C . GLU A 1 239 ? 91.323 4.022 -108.955 1.00 78.06 239 GLU A C 1
ATOM 1902 O O . GLU A 1 239 ? 92.111 4.141 -109.895 1.00 78.06 239 GLU A O 1
ATOM 1907 N N . VAL A 1 240 ? 90.307 4.873 -108.785 1.00 73.75 240 VAL A N 1
ATOM 1908 C CA . VAL A 1 240 ? 90.099 6.069 -109.615 1.00 73.75 240 VAL A CA 1
ATOM 1909 C C . VAL A 1 240 ? 91.265 7.043 -109.458 1.00 73.75 240 VAL A C 1
ATOM 1911 O O . VAL A 1 240 ? 91.748 7.552 -110.465 1.00 73.75 240 VAL A O 1
ATOM 1914 N N . GLU A 1 241 ? 91.787 7.262 -108.250 1.00 72.50 241 GLU A N 1
ATOM 1915 C CA . GLU A 1 241 ? 93.007 8.056 -108.047 1.00 72.50 241 GLU A CA 1
ATOM 1916 C C . GLU A 1 241 ? 94.229 7.406 -108.714 1.00 72.50 241 GLU A C 1
ATOM 1918 O O . GLU A 1 241 ? 95.046 8.093 -109.330 1.00 72.50 241 GLU A O 1
ATOM 1923 N N . ARG A 1 242 ? 94.340 6.074 -108.682 1.00 67.75 242 ARG A N 1
ATOM 1924 C CA . ARG A 1 242 ? 95.428 5.328 -109.330 1.00 67.75 242 ARG A CA 1
ATOM 1925 C C . ARG A 1 242 ? 95.350 5.374 -110.859 1.00 67.75 242 ARG A C 1
ATOM 1927 O O . ARG A 1 242 ? 96.385 5.476 -111.523 1.00 67.75 242 ARG A O 1
ATOM 1934 N N . LEU A 1 243 ? 94.147 5.300 -111.429 1.00 62.69 243 LEU A N 1
ATOM 1935 C CA . LEU A 1 243 ? 93.891 5.429 -112.867 1.00 62.69 243 LEU A CA 1
ATOM 1936 C C . LEU A 1 243 ? 94.000 6.886 -113.325 1.00 62.69 243 LEU A C 1
ATOM 1938 O O . LEU A 1 243 ? 94.622 7.138 -114.353 1.00 62.69 243 LEU A O 1
ATOM 1942 N N . GLY A 1 244 ? 93.532 7.849 -112.531 1.00 57.81 244 GLY A N 1
ATOM 1943 C CA . GLY A 1 244 ? 93.776 9.280 -112.728 1.00 57.81 244 GLY A CA 1
ATOM 1944 C C . GLY A 1 244 ? 95.271 9.611 -112.706 1.00 57.81 244 GLY A C 1
ATOM 1945 O O . GLY A 1 244 ? 95.768 10.311 -113.585 1.00 57.81 244 GLY A O 1
ATOM 1946 N N . GLY A 1 245 ? 96.034 8.987 -111.804 1.00 55.34 245 GLY A N 1
ATOM 1947 C CA . GLY A 1 245 ? 97.498 9.057 -111.779 1.00 55.34 245 GLY A CA 1
ATOM 1948 C C . GLY A 1 245 ? 98.191 8.365 -112.964 1.00 55.34 245 GLY A C 1
ATOM 1949 O O . GLY A 1 245 ? 99.358 8.650 -113.247 1.00 55.34 245 GLY A O 1
ATOM 1950 N N . ARG A 1 246 ? 97.492 7.476 -113.686 1.00 50.06 246 ARG A N 1
ATOM 1951 C CA . ARG A 1 246 ? 97.971 6.836 -114.924 1.00 50.06 246 ARG A CA 1
ATOM 1952 C C . ARG A 1 246 ? 97.590 7.638 -116.175 1.00 50.06 246 ARG A C 1
ATOM 1954 O O . ARG A 1 246 ? 98.362 7.649 -117.127 1.00 50.06 246 ARG A O 1
ATOM 1961 N N . VAL A 1 247 ? 96.474 8.369 -116.141 1.00 46.16 247 VAL A N 1
ATOM 1962 C CA . VAL A 1 247 ? 96.070 9.348 -117.167 1.00 46.16 247 VAL A CA 1
ATOM 1963 C C . VAL A 1 247 ? 96.921 10.626 -117.085 1.00 46.16 247 VAL A C 1
ATOM 1965 O O . VAL A 1 247 ? 97.269 11.179 -118.117 1.00 46.16 247 VAL A O 1
ATOM 1968 N N . ALA A 1 248 ? 97.416 11.016 -115.904 1.00 44.97 248 ALA A N 1
ATOM 1969 C CA . ALA A 1 248 ? 98.331 12.156 -115.732 1.00 44.97 248 ALA A CA 1
ATOM 1970 C C . ALA A 1 248 ? 99.755 11.965 -116.320 1.00 44.97 248 ALA A C 1
ATOM 1972 O O . ALA A 1 248 ? 100.586 12.867 -116.229 1.00 44.97 248 ALA A O 1
ATOM 1973 N N . ARG A 1 249 ? 100.067 10.805 -116.921 1.00 41.78 249 ARG A N 1
ATOM 1974 C CA . ARG A 1 249 ? 101.313 10.561 -117.682 1.00 41.78 249 ARG A CA 1
ATOM 1975 C C . ARG A 1 249 ? 101.093 10.369 -119.191 1.00 41.78 249 ARG A C 1
ATOM 1977 O O . ARG A 1 249 ? 102.054 10.088 -119.902 1.00 41.78 249 ARG A O 1
ATOM 1984 N N . GLY A 1 250 ? 99.860 10.540 -119.672 1.00 34.47 250 GLY A N 1
ATOM 1985 C CA . GLY A 1 250 ? 99.506 10.568 -121.089 1.00 34.47 250 GLY A CA 1
ATOM 1986 C C . GLY A 1 250 ? 99.145 11.987 -121.516 1.00 34.47 250 GLY A C 1
ATOM 1987 O O . GLY A 1 250 ? 98.184 12.563 -121.028 1.00 34.47 250 GLY A O 1
ATOM 1988 N N . ASP A 1 251 ? 99.962 12.526 -122.406 1.00 35.47 251 ASP A N 1
ATOM 1989 C CA . ASP A 1 251 ? 99.840 13.809 -123.091 1.00 35.47 251 ASP A CA 1
ATOM 1990 C C . ASP A 1 251 ? 98.436 14.016 -123.706 1.00 35.47 251 ASP A C 1
ATOM 1992 O O . ASP A 1 251 ? 97.985 13.192 -124.505 1.00 35.47 251 ASP A O 1
ATOM 1996 N N . GLY A 1 252 ? 97.742 15.102 -123.344 1.00 29.97 252 GLY A N 1
ATOM 1997 C CA . GLY A 1 252 ? 96.512 15.537 -124.022 1.00 29.97 252 GLY A CA 1
ATOM 1998 C C . GLY A 1 252 ? 95.410 16.052 -123.096 1.00 29.97 252 GLY A C 1
ATOM 1999 O O . GLY A 1 252 ? 94.848 15.308 -122.301 1.00 29.97 252 GLY A O 1
ATOM 2000 N N . GLY A 1 253 ? 95.095 17.343 -123.227 1.00 38.75 253 GLY A N 1
ATOM 2001 C CA . GLY A 1 253 ? 94.166 18.100 -122.388 1.00 38.75 253 GLY A CA 1
ATOM 2002 C C . GLY A 1 253 ? 92.759 17.513 -122.225 1.00 38.75 253 GLY A C 1
ATOM 2003 O O . GLY A 1 253 ? 92.169 16.952 -123.145 1.00 38.75 253 GLY A O 1
ATOM 2004 N N . GLY A 1 254 ? 92.210 17.721 -121.030 1.00 34.50 254 GLY A N 1
ATOM 2005 C CA . GLY A 1 254 ? 90.862 17.312 -120.644 1.00 34.50 254 GLY A CA 1
ATOM 2006 C C . GLY A 1 254 ? 90.411 18.014 -119.364 1.00 34.50 254 GLY A C 1
ATOM 2007 O O . GLY A 1 254 ? 89.908 17.370 -118.449 1.00 34.50 254 GLY A O 1
ATOM 2008 N N . ASP A 1 255 ? 90.634 19.327 -119.286 1.00 40.94 255 ASP A N 1
ATOM 2009 C CA . ASP A 1 255 ? 90.405 20.184 -118.110 1.00 40.94 255 ASP A CA 1
ATOM 2010 C C . ASP A 1 255 ? 88.933 20.647 -117.964 1.00 40.94 255 ASP A C 1
ATOM 2012 O O . ASP A 1 255 ? 88.644 21.704 -117.413 1.00 40.94 255 ASP A O 1
ATOM 2016 N N . GLU A 1 256 ? 87.968 19.865 -118.472 1.00 46.47 256 GLU A N 1
ATOM 2017 C CA . GLU A 1 256 ? 86.549 20.275 -118.544 1.00 46.47 256 GLU A CA 1
ATOM 2018 C C . GLU A 1 256 ? 85.553 19.230 -117.996 1.00 46.47 256 GLU A C 1
ATOM 2020 O O . GLU A 1 256 ? 84.351 19.472 -117.956 1.00 46.47 256 GLU A O 1
ATOM 2025 N N . VAL A 1 257 ? 86.022 18.084 -117.478 1.00 49.12 257 VAL A N 1
ATOM 2026 C CA . VAL A 1 257 ? 85.132 17.025 -116.936 1.00 49.12 257 VAL A CA 1
ATOM 2027 C C . VAL A 1 257 ? 85.176 16.926 -115.398 1.00 49.12 257 VAL A C 1
ATOM 2029 O O . VAL A 1 257 ? 84.273 16.367 -114.775 1.00 49.12 257 VAL A O 1
ATOM 2032 N N . VAL A 1 258 ? 86.155 17.560 -114.740 1.00 48.91 258 VAL A N 1
ATOM 2033 C CA . VAL A 1 258 ? 86.315 17.528 -113.267 1.00 48.91 258 VAL A CA 1
ATOM 2034 C C . VAL A 1 258 ? 85.379 18.519 -112.543 1.00 48.91 258 VAL A C 1
ATOM 2036 O O . VAL A 1 258 ? 85.068 18.338 -111.365 1.00 48.91 258 VAL A O 1
ATOM 2039 N N . ALA A 1 259 ? 84.826 19.516 -113.245 1.00 47.22 259 ALA A N 1
ATOM 2040 C CA . ALA A 1 259 ? 83.889 20.491 -112.673 1.00 47.22 259 ALA A CA 1
ATOM 2041 C C . ALA A 1 259 ? 82.425 20.001 -112.593 1.00 47.22 259 ALA A C 1
ATOM 2043 O O . ALA A 1 259 ? 81.646 20.541 -111.807 1.00 47.22 259 ALA A O 1
ATOM 2044 N N . GLN A 1 260 ? 82.041 18.956 -113.339 1.00 45.69 260 GLN A N 1
ATOM 2045 C CA . GLN A 1 260 ? 80.657 18.456 -113.345 1.00 45.69 260 GLN A CA 1
ATOM 2046 C C . GLN A 1 260 ? 80.384 17.420 -112.237 1.00 45.69 260 GLN A C 1
ATOM 2048 O O . GLN A 1 260 ? 79.262 17.319 -111.750 1.00 45.69 260 GLN A O 1
ATOM 2053 N N . VAL A 1 261 ? 81.407 16.685 -111.783 1.00 47.84 261 VAL A N 1
ATOM 2054 C CA . VAL A 1 261 ? 81.256 15.627 -110.761 1.00 47.84 261 VAL A CA 1
ATOM 2055 C C . VAL A 1 261 ? 81.177 16.203 -109.338 1.00 47.84 261 VAL A C 1
ATOM 2057 O O . VAL A 1 261 ? 80.563 15.607 -108.458 1.00 47.84 261 VAL A O 1
ATOM 2060 N N . LYS A 1 262 ? 81.685 17.423 -109.117 1.00 44.00 262 LYS A N 1
ATOM 2061 C CA . LYS A 1 262 ? 81.649 18.111 -107.813 1.00 44.00 262 LYS A CA 1
ATOM 2062 C C . LYS A 1 262 ? 80.274 18.703 -107.451 1.00 44.00 262 LYS A C 1
ATOM 2064 O O . LYS A 1 262 ? 80.090 19.160 -106.333 1.00 44.00 262 LYS A O 1
ATOM 2069 N N . LYS A 1 263 ? 79.303 18.692 -108.375 1.00 45.09 263 LYS A N 1
ATOM 2070 C CA . LYS A 1 263 ? 77.961 19.278 -108.177 1.00 45.09 263 LYS A CA 1
ATOM 2071 C C . LYS A 1 263 ? 76.872 18.250 -107.825 1.00 45.09 263 LYS A C 1
ATOM 2073 O O . LYS A 1 263 ? 75.738 18.640 -107.575 1.00 45.09 263 LYS A O 1
ATOM 2078 N N . CYS A 1 264 ? 77.200 16.957 -107.775 1.00 39.62 264 CYS A N 1
ATOM 2079 C CA . CYS A 1 264 ? 76.237 15.888 -107.472 1.00 39.62 264 CYS A CA 1
ATOM 2080 C C . CYS A 1 264 ? 76.476 15.174 -106.130 1.00 39.62 264 CYS A C 1
ATOM 2082 O O . CYS A 1 264 ? 75.741 14.245 -105.817 1.00 39.62 264 CYS A O 1
ATOM 2084 N N . THR A 1 265 ? 77.456 15.600 -105.324 1.00 44.12 265 THR A N 1
ATOM 2085 C CA . THR A 1 265 ? 77.770 14.976 -104.020 1.00 44.12 265 THR A CA 1
ATOM 2086 C C . THR A 1 265 ? 77.403 15.829 -102.799 1.00 44.12 265 THR A C 1
ATOM 2088 O O . THR A 1 265 ? 77.656 15.393 -101.685 1.00 44.12 265 THR A O 1
ATOM 2091 N N . ASP A 1 266 ? 76.773 16.993 -102.998 1.00 38.12 266 ASP A N 1
ATOM 2092 C CA . ASP A 1 266 ? 76.335 17.927 -101.937 1.00 38.12 266 ASP A CA 1
ATOM 2093 C C . ASP A 1 266 ? 74.798 18.011 -101.812 1.00 38.12 266 ASP A C 1
ATOM 2095 O O . ASP A 1 266 ? 74.237 19.039 -101.435 1.00 38.12 266 ASP A O 1
ATOM 2099 N N . VAL A 1 267 ? 74.077 16.931 -102.132 1.00 43.06 267 VAL A N 1
ATOM 2100 C CA . VAL A 1 267 ? 72.637 16.845 -101.840 1.00 43.06 267 VAL A CA 1
ATOM 2101 C C . VAL A 1 267 ? 72.442 16.168 -100.483 1.00 43.06 267 VAL A C 1
ATOM 2103 O O . VAL A 1 267 ? 72.335 14.951 -100.390 1.00 43.06 267 VAL A O 1
ATOM 2106 N N . GLY A 1 268 ? 72.429 17.003 -99.441 1.00 45.34 268 GLY A N 1
ATOM 2107 C CA . GLY A 1 268 ? 71.553 16.876 -98.272 1.00 45.34 268 GLY A CA 1
ATOM 2108 C C . GLY A 1 268 ? 71.637 15.590 -97.448 1.00 45.34 268 GLY A C 1
ATOM 2109 O O . GLY A 1 268 ? 70.704 14.795 -97.468 1.00 45.34 268 GLY A O 1
ATOM 2110 N N . ALA A 1 269 ? 72.693 15.430 -96.646 1.00 45.31 269 ALA A N 1
ATOM 2111 C CA . ALA A 1 269 ? 72.685 14.483 -95.521 1.00 45.31 269 ALA A CA 1
ATOM 2112 C C . ALA A 1 269 ? 72.180 15.121 -94.204 1.00 45.31 269 ALA A C 1
ATOM 2114 O O . ALA A 1 269 ? 71.675 14.406 -93.342 1.00 45.31 269 ALA A O 1
ATOM 2115 N N . ASP A 1 270 ? 72.244 16.452 -94.068 1.00 42.44 270 ASP A N 1
ATOM 2116 C CA . ASP A 1 270 ? 71.928 17.150 -92.807 1.00 42.44 270 ASP A CA 1
ATOM 2117 C C . ASP A 1 270 ? 70.452 17.575 -92.652 1.00 42.44 270 ASP A C 1
ATOM 2119 O O . ASP A 1 270 ? 70.008 17.840 -91.537 1.00 42.44 270 ASP A O 1
ATOM 2123 N N . GLU A 1 271 ? 69.645 17.588 -93.720 1.00 46.12 271 GLU A N 1
ATOM 2124 C CA . GLU A 1 271 ? 68.233 18.020 -93.643 1.00 46.12 271 GLU A CA 1
ATOM 2125 C C . GLU A 1 271 ? 67.243 16.907 -93.251 1.00 46.12 271 GLU A C 1
ATOM 2127 O O . GLU A 1 271 ? 66.119 17.205 -92.866 1.00 46.12 271 GLU A O 1
ATOM 2132 N N . ILE A 1 272 ? 67.644 15.629 -93.264 1.00 50.12 272 ILE A N 1
ATOM 2133 C CA . ILE A 1 272 ? 66.736 14.504 -92.946 1.00 50.12 272 ILE A CA 1
ATOM 2134 C C . ILE A 1 272 ? 66.768 14.135 -91.447 1.00 50.12 272 ILE A C 1
ATOM 2136 O O . ILE A 1 272 ? 65.825 13.539 -90.929 1.00 50.12 272 ILE A O 1
ATOM 2140 N N . VAL A 1 273 ? 67.810 14.527 -90.704 1.00 50.94 273 VAL A N 1
ATOM 2141 C CA . VAL A 1 273 ? 67.957 14.167 -89.277 1.00 50.94 273 VAL A CA 1
ATOM 2142 C C . VAL A 1 273 ? 67.147 15.090 -88.349 1.00 50.94 273 VAL A C 1
ATOM 2144 O O . VAL A 1 273 ? 66.783 14.682 -87.247 1.00 50.94 273 VAL A O 1
ATOM 2147 N N . ASN A 1 274 ? 66.793 16.302 -88.792 1.00 49.44 274 ASN A N 1
ATOM 2148 C CA . ASN A 1 274 ? 66.110 17.287 -87.942 1.00 49.44 274 ASN A CA 1
ATOM 2149 C C . ASN A 1 274 ? 64.586 17.102 -87.825 1.00 49.44 274 ASN A C 1
ATOM 2151 O O . ASN A 1 274 ? 64.020 17.521 -86.817 1.00 49.44 274 ASN A O 1
ATOM 2155 N N . ASP A 1 275 ? 63.924 16.427 -88.770 1.00 45.97 275 ASP A N 1
ATOM 2156 C CA . ASP A 1 275 ? 62.464 16.230 -88.704 1.00 45.97 275 ASP A CA 1
ATOM 2157 C C . ASP A 1 275 ? 62.041 15.095 -87.750 1.00 45.97 275 ASP A C 1
ATOM 2159 O O . ASP A 1 275 ? 60.920 15.099 -87.251 1.00 45.97 275 ASP A O 1
ATOM 2163 N N . MET A 1 276 ? 62.936 14.163 -87.389 1.00 48.31 276 MET A N 1
ATOM 2164 C CA . MET A 1 276 ? 62.613 13.082 -86.435 1.00 48.31 276 MET A CA 1
ATOM 2165 C C . MET A 1 276 ? 62.817 13.469 -84.959 1.00 48.31 276 MET A C 1
ATOM 2167 O O . MET A 1 276 ? 62.329 12.775 -84.067 1.00 48.31 276 MET A O 1
ATOM 2171 N N . ALA A 1 277 ? 63.523 14.570 -84.676 1.00 49.75 277 ALA A N 1
ATOM 2172 C CA . ALA A 1 277 ? 63.770 15.027 -83.306 1.00 49.75 277 ALA A CA 1
ATOM 2173 C C . ALA A 1 277 ? 62.559 15.753 -82.686 1.00 49.75 277 ALA A C 1
ATOM 2175 O O . ALA A 1 277 ? 62.448 15.823 -81.461 1.00 49.75 277 ALA A O 1
ATOM 2176 N N . ASN A 1 278 ? 61.637 16.261 -83.511 1.00 51.19 278 ASN A N 1
ATOM 2177 C CA . ASN A 1 278 ? 60.511 17.072 -83.042 1.00 51.19 278 ASN A CA 1
ATOM 2178 C C . ASN A 1 278 ? 59.309 16.245 -82.543 1.00 51.19 278 ASN A C 1
ATOM 2180 O O . ASN A 1 278 ? 58.546 16.727 -81.708 1.00 51.19 278 ASN A O 1
ATOM 2184 N N . ASP A 1 279 ? 59.179 14.979 -82.955 1.00 44.94 279 ASP A N 1
ATOM 2185 C CA . ASP A 1 279 ? 58.043 14.125 -82.565 1.00 44.94 279 ASP A CA 1
ATOM 2186 C C . ASP A 1 279 ? 58.225 13.420 -81.204 1.00 44.94 279 ASP A C 1
ATOM 2188 O O . ASP A 1 279 ? 57.260 12.932 -80.616 1.00 44.94 279 ASP A O 1
ATOM 2192 N N . VAL A 1 280 ? 59.441 13.406 -80.639 1.00 48.81 280 VAL A N 1
ATOM 2193 C CA . VAL A 1 280 ? 59.731 12.773 -79.330 1.00 48.81 280 VAL A CA 1
ATOM 2194 C C . VAL A 1 280 ? 59.514 13.737 -78.148 1.00 48.81 280 VAL A C 1
ATOM 2196 O O . VAL A 1 280 ? 59.342 13.298 -77.012 1.00 48.81 280 VAL A O 1
ATOM 2199 N N . ALA A 1 281 ? 59.446 15.050 -78.390 1.00 45.25 281 ALA A N 1
ATOM 2200 C CA . ALA A 1 281 ? 59.358 16.063 -77.331 1.00 45.25 281 ALA A CA 1
ATOM 2201 C C . ALA A 1 281 ? 57.932 16.321 -76.787 1.00 45.25 281 ALA A C 1
ATOM 2203 O O . ALA A 1 281 ? 57.777 17.041 -75.802 1.00 45.25 281 ALA A O 1
ATOM 2204 N N . VAL A 1 282 ? 56.884 15.737 -77.384 1.00 48.78 282 VAL A N 1
ATOM 2205 C CA . VAL A 1 282 ? 55.475 16.065 -77.062 1.00 48.78 282 VAL A CA 1
ATOM 2206 C C . VAL A 1 282 ? 54.851 15.161 -75.977 1.00 48.78 282 VAL A C 1
ATOM 2208 O O . VAL A 1 282 ? 53.755 15.444 -75.503 1.00 48.78 282 VAL A O 1
ATOM 2211 N N . VAL A 1 283 ? 55.534 14.112 -75.498 1.00 47.00 283 VAL A N 1
ATOM 2212 C CA . VAL A 1 283 ? 54.909 13.100 -74.605 1.00 47.00 283 VAL A CA 1
ATOM 2213 C C . VAL A 1 283 ? 55.222 13.278 -73.103 1.00 47.00 283 VAL A C 1
ATOM 2215 O O . VAL A 1 283 ? 54.603 12.633 -72.263 1.00 47.00 283 VAL A O 1
ATOM 2218 N N . THR A 1 284 ? 56.106 14.193 -72.696 1.00 45.72 284 THR A N 1
ATOM 2219 C CA . THR A 1 284 ? 56.500 14.358 -71.276 1.00 45.72 284 THR A CA 1
ATOM 2220 C C . THR A 1 284 ? 55.862 15.566 -70.585 1.00 45.72 284 THR A C 1
ATOM 2222 O O . THR A 1 284 ? 56.565 16.406 -70.025 1.00 45.72 284 THR A O 1
ATOM 2225 N N . ALA A 1 285 ? 54.532 15.672 -70.599 1.00 49.31 285 ALA A N 1
ATOM 2226 C CA . ALA A 1 285 ? 53.834 16.716 -69.845 1.00 49.31 285 ALA A CA 1
ATOM 2227 C C . ALA A 1 285 ? 52.441 16.285 -69.361 1.00 49.31 285 ALA A C 1
ATOM 2229 O O . ALA A 1 285 ? 51.450 16.757 -69.894 1.00 49.31 285 ALA A O 1
ATOM 2230 N N . GLN A 1 286 ? 52.361 15.426 -68.338 1.00 48.09 286 GLN A N 1
ATOM 2231 C CA . GLN A 1 286 ? 51.348 15.491 -67.266 1.00 48.09 286 GLN A CA 1
ATOM 2232 C C . GLN A 1 286 ? 51.432 14.254 -66.372 1.00 48.09 286 GLN A C 1
ATOM 2234 O O . GLN A 1 286 ? 51.223 13.149 -66.846 1.00 48.09 286 GLN A O 1
ATOM 2239 N N . GLU A 1 287 ? 51.701 14.461 -65.082 1.00 37.62 287 GLU A N 1
ATOM 2240 C CA . GLU A 1 287 ? 50.865 13.970 -63.973 1.00 37.62 287 GLU A CA 1
ATOM 2241 C C . GLU A 1 287 ? 51.491 14.421 -62.647 1.00 37.62 287 GLU A C 1
ATOM 2243 O O . GLU A 1 287 ? 52.475 13.878 -62.148 1.00 37.62 287 GLU A O 1
ATOM 2248 N N . HIS A 1 288 ? 50.926 15.489 -62.086 1.00 43.31 288 HIS A N 1
ATOM 2249 C CA . HIS A 1 288 ? 51.256 15.952 -60.748 1.00 43.31 288 HIS A CA 1
ATOM 2250 C C . HIS A 1 288 ? 50.400 15.143 -59.768 1.00 43.31 288 HIS A C 1
ATOM 2252 O O . HIS A 1 288 ? 49.217 15.424 -59.590 1.00 43.31 288 HIS A O 1
ATOM 2258 N N . VAL A 1 289 ? 50.982 14.099 -59.176 1.00 46.06 289 VAL A N 1
ATOM 2259 C CA . VAL A 1 289 ? 50.345 13.320 -58.106 1.00 46.06 289 VAL A CA 1
ATOM 2260 C C . VAL A 1 289 ? 50.424 14.138 -56.809 1.00 46.06 289 VAL A C 1
ATOM 2262 O O . VAL A 1 289 ? 51.536 14.429 -56.358 1.00 46.06 289 VAL A O 1
ATOM 2265 N N . PRO A 1 290 ? 49.297 14.546 -56.196 1.00 48.56 290 PRO A N 1
ATOM 2266 C CA . PRO A 1 290 ? 49.328 15.273 -54.937 1.00 48.56 290 PRO A CA 1
ATOM 2267 C C . PRO A 1 290 ? 49.753 14.332 -53.805 1.00 48.56 290 PRO A C 1
ATOM 2269 O O . PRO A 1 290 ? 49.162 13.275 -53.579 1.00 48.56 290 PRO A O 1
ATOM 2272 N N . VAL A 1 291 ? 50.806 14.736 -53.099 1.00 47.09 291 VAL A N 1
ATOM 2273 C CA . VAL A 1 291 ? 51.342 14.059 -51.919 1.00 47.09 291 VAL A CA 1
ATOM 2274 C C . VAL A 1 291 ? 50.298 14.110 -50.800 1.00 47.09 291 VAL A C 1
ATOM 2276 O O . VAL A 1 291 ? 49.957 15.175 -50.290 1.00 47.09 291 VAL A O 1
ATOM 2279 N N . LEU A 1 292 ? 49.778 12.940 -50.433 1.00 55.62 292 LEU A N 1
ATOM 2280 C CA . LEU A 1 292 ? 48.983 12.714 -49.229 1.00 55.62 292 LEU A CA 1
ATOM 2281 C C . LEU A 1 292 ? 49.830 13.011 -47.990 1.00 55.62 292 LEU A C 1
ATOM 2283 O O . LEU A 1 292 ? 50.787 12.288 -47.721 1.00 55.62 292 LEU A O 1
ATOM 2287 N N . GLY A 1 293 ? 49.424 13.993 -47.188 1.00 59.91 293 GLY A N 1
ATOM 2288 C CA . GLY A 1 293 ? 49.820 14.005 -45.782 1.00 59.91 293 GLY A CA 1
ATOM 2289 C C . GLY A 1 293 ? 49.962 15.377 -45.159 1.00 59.91 293 GLY A C 1
ATOM 2290 O O . GLY A 1 293 ? 51.075 15.770 -44.865 1.00 59.91 293 GLY A O 1
ATOM 2291 N N . GLU A 1 294 ? 48.840 16.053 -44.915 1.00 63.75 294 GLU A N 1
ATOM 2292 C CA . GLU A 1 294 ? 48.608 16.905 -43.739 1.00 63.75 294 GLU A CA 1
ATOM 2293 C C . GLU A 1 294 ? 47.138 17.350 -43.780 1.00 63.75 294 GLU A C 1
ATOM 2295 O O . GLU A 1 294 ? 46.747 18.224 -44.551 1.00 63.75 294 GLU A O 1
ATOM 2300 N N . VAL A 1 295 ? 46.275 16.683 -43.004 1.00 77.25 295 VAL A N 1
ATOM 2301 C CA . VAL A 1 295 ? 44.868 17.093 -42.883 1.00 77.25 295 VAL A CA 1
ATOM 2302 C C . VAL A 1 295 ? 44.828 18.306 -41.966 1.00 77.25 295 VAL A C 1
ATOM 2304 O O . VAL A 1 295 ? 45.036 18.191 -40.757 1.00 77.25 295 VAL A O 1
ATOM 2307 N N . GLN A 1 296 ? 44.589 19.478 -42.546 1.00 86.00 296 GLN A N 1
ATOM 2308 C CA . GLN A 1 296 ? 44.433 20.713 -41.793 1.00 86.00 296 GLN A CA 1
ATOM 2309 C C . GLN A 1 296 ? 43.117 20.666 -41.000 1.00 86.00 296 GLN A C 1
ATOM 2311 O O . GLN A 1 296 ? 42.054 20.412 -41.560 1.00 86.00 296 GLN A O 1
ATOM 2316 N N . VAL A 1 297 ? 43.192 20.884 -39.684 1.00 92.69 297 VAL A N 1
ATOM 2317 C CA . VAL A 1 297 ? 42.030 20.886 -38.778 1.00 92.69 297 VAL A CA 1
ATOM 2318 C C . VAL A 1 297 ? 41.999 22.200 -38.000 1.00 92.69 297 VAL A C 1
ATOM 2320 O O . VAL A 1 297 ? 43.016 22.641 -37.462 1.00 92.69 297 VAL A O 1
ATOM 2323 N N . TYR A 1 298 ? 40.821 22.810 -37.903 1.00 94.75 298 TYR A N 1
ATOM 2324 C CA . TYR A 1 298 ? 40.561 24.064 -37.200 1.00 94.75 298 TYR A CA 1
ATOM 2325 C C . TYR A 1 298 ? 39.844 23.794 -35.870 1.00 94.75 298 TYR A C 1
ATOM 2327 O O . TYR A 1 298 ? 38.882 23.032 -35.828 1.00 94.75 298 TYR A O 1
ATOM 2335 N N . ARG A 1 299 ? 40.291 24.413 -34.767 1.00 95.06 299 ARG A N 1
ATOM 2336 C CA . ARG A 1 299 ? 39.689 24.257 -33.424 1.00 95.06 299 ARG A CA 1
ATOM 2337 C C . ARG A 1 299 ? 39.092 25.576 -32.938 1.00 95.06 299 ARG A C 1
ATOM 2339 O O . ARG A 1 299 ? 39.752 26.602 -33.066 1.00 95.06 299 ARG A O 1
ATOM 2346 N N . CYS A 1 300 ? 37.895 25.547 -32.346 1.00 94.19 300 CYS A N 1
ATOM 2347 C CA . CYS A 1 300 ? 37.187 26.765 -31.924 1.00 94.19 300 CYS A CA 1
ATOM 2348 C C . CYS A 1 300 ? 37.839 27.477 -30.725 1.00 94.19 300 CYS A C 1
ATOM 2350 O O . CYS A 1 300 ? 38.147 28.662 -30.813 1.00 94.19 300 CYS A O 1
ATOM 2352 N N . ARG A 1 301 ? 38.077 26.770 -29.610 1.00 93.19 301 ARG A N 1
ATOM 2353 C CA . ARG A 1 301 ? 38.715 27.280 -28.374 1.00 93.19 301 ARG A CA 1
ATOM 2354 C C . ARG A 1 301 ? 38.116 28.565 -27.771 1.00 93.19 301 ARG A C 1
ATOM 2356 O O . ARG A 1 301 ? 38.748 29.179 -26.910 1.00 93.19 301 ARG A O 1
ATOM 2363 N N . TRP A 1 302 ? 36.905 28.959 -28.161 1.00 92.50 302 TRP A N 1
ATOM 2364 C CA . TRP A 1 302 ? 36.222 30.130 -27.607 1.00 92.50 302 TRP A CA 1
ATOM 2365 C C . TRP A 1 302 ? 35.842 29.920 -26.130 1.00 92.50 302 TRP A C 1
ATOM 2367 O O . TRP A 1 302 ? 35.503 28.801 -25.735 1.00 92.50 302 TRP A O 1
ATOM 2377 N N . LYS A 1 303 ? 35.899 30.980 -25.309 1.00 91.50 303 LYS A N 1
ATOM 2378 C CA . LYS A 1 303 ? 35.519 30.968 -23.883 1.00 91.50 303 LYS A CA 1
ATOM 2379 C C . LYS A 1 303 ? 34.429 32.003 -23.621 1.00 91.50 303 LYS A C 1
ATOM 2381 O O . LYS A 1 303 ? 34.685 33.193 -23.772 1.00 91.50 303 LYS A O 1
ATOM 2386 N N . LYS A 1 304 ? 33.261 31.553 -23.158 1.00 84.38 304 LYS A N 1
ATOM 2387 C CA . LYS A 1 304 ? 32.162 32.421 -22.711 1.00 84.38 304 LYS A CA 1
ATOM 2388 C C . LYS A 1 304 ? 32.131 32.452 -21.176 1.00 84.38 304 LYS A C 1
ATOM 2390 O O . LYS A 1 304 ? 32.187 31.404 -20.531 1.00 84.38 304 LYS A O 1
ATOM 2395 N N . ASP A 1 305 ? 32.129 33.651 -20.596 1.00 79.06 305 ASP A N 1
ATOM 2396 C CA . ASP A 1 305 ? 31.898 33.924 -19.164 1.00 79.06 305 ASP A CA 1
ATOM 2397 C C . ASP A 1 305 ? 32.758 33.142 -18.151 1.00 79.06 305 ASP A C 1
ATOM 2399 O O . ASP A 1 305 ? 32.306 32.761 -17.071 1.00 79.06 305 ASP A O 1
ATOM 2403 N N . GLY A 1 306 ? 34.027 32.887 -18.483 1.00 75.62 306 GLY A N 1
ATOM 2404 C CA . GLY A 1 306 ? 34.984 32.289 -17.543 1.00 75.62 306 GLY A CA 1
ATOM 2405 C C . GLY A 1 306 ? 34.755 30.806 -17.217 1.00 75.62 306 GLY A C 1
ATOM 2406 O O . GLY A 1 306 ? 35.437 30.280 -16.337 1.00 75.62 306 GLY A O 1
ATOM 2407 N N . LYS A 1 307 ? 33.855 30.115 -17.927 1.00 70.12 307 LYS A N 1
ATOM 2408 C CA . LYS A 1 307 ? 33.749 28.646 -17.910 1.00 70.12 307 LYS A CA 1
ATOM 2409 C C . LYS A 1 307 ? 34.498 28.017 -19.096 1.00 70.12 307 LYS A C 1
ATOM 2411 O O . LYS A 1 307 ? 35.150 28.717 -19.872 1.00 70.12 307 LYS A O 1
ATOM 2416 N N . GLU A 1 308 ? 34.516 26.684 -19.125 1.00 79.88 308 GLU A N 1
ATOM 2417 C CA . GLU A 1 308 ? 35.326 25.821 -20.000 1.00 79.88 308 GLU A CA 1
ATOM 2418 C C . GLU A 1 308 ? 35.294 26.225 -21.489 1.00 79.88 308 GLU A C 1
ATOM 2420 O O . GLU A 1 308 ? 34.339 26.826 -21.976 1.00 79.88 308 GLU A O 1
ATOM 2425 N N . HIS A 1 309 ? 36.386 25.937 -22.206 1.00 91.75 309 HIS A N 1
ATOM 2426 C CA . HIS A 1 309 ? 36.559 26.326 -23.608 1.00 91.75 309 HIS A CA 1
ATOM 2427 C C . HIS A 1 309 ? 35.817 25.371 -24.548 1.00 91.75 309 HIS A C 1
ATOM 2429 O O . HIS A 1 309 ? 35.697 24.183 -24.267 1.00 91.75 309 HIS A O 1
ATOM 2435 N N . CYS A 1 310 ? 35.344 25.881 -25.687 1.00 92.50 310 CYS A N 1
ATOM 2436 C CA . CYS A 1 310 ? 34.714 25.052 -26.710 1.00 92.50 310 CYS A CA 1
ATOM 2437 C C . CYS A 1 310 ? 35.754 24.202 -27.469 1.00 92.50 310 CYS A C 1
ATOM 2439 O O . CYS A 1 310 ? 36.625 24.746 -28.154 1.00 92.50 310 CYS A O 1
ATOM 2441 N N . ASP A 1 311 ? 35.629 22.873 -27.390 1.00 94.38 311 ASP A N 1
ATOM 2442 C CA . ASP A 1 311 ? 36.565 21.896 -27.977 1.00 94.38 311 ASP A CA 1
ATOM 2443 C C . ASP A 1 311 ? 36.166 21.357 -29.365 1.00 94.38 311 ASP A C 1
ATOM 2445 O O . ASP A 1 311 ? 36.733 20.378 -29.855 1.00 94.38 311 ASP A O 1
ATOM 2449 N N . ALA A 1 312 ? 35.215 22.004 -30.045 1.00 93.75 312 ALA A N 1
ATOM 2450 C CA . ALA A 1 312 ? 34.800 21.595 -31.386 1.00 93.75 312 ALA A CA 1
ATOM 2451 C C . ALA A 1 312 ? 35.944 21.716 -32.423 1.00 93.75 312 ALA A C 1
ATOM 2453 O O . ALA A 1 312 ? 36.715 22.687 -32.413 1.00 93.75 312 ALA A O 1
ATOM 2454 N N . MET A 1 313 ? 36.033 20.727 -33.325 1.00 94.75 313 MET A N 1
ATOM 2455 C CA . MET A 1 313 ? 37.027 20.624 -34.405 1.00 94.75 313 MET A CA 1
ATOM 2456 C C . MET A 1 313 ? 36.345 20.549 -35.776 1.00 94.75 313 MET A C 1
ATOM 2458 O O . MET A 1 313 ? 35.331 19.871 -35.916 1.00 94.75 313 MET A O 1
ATOM 2462 N N . PHE A 1 314 ? 36.930 21.207 -36.778 1.00 95.69 314 PHE A N 1
ATOM 2463 C CA . PHE A 1 314 ? 36.376 21.348 -38.127 1.00 95.69 314 PHE A CA 1
ATOM 2464 C C . PHE A 1 314 ? 37.450 21.129 -39.192 1.00 95.69 314 PHE A C 1
ATOM 2466 O O . PHE A 1 314 ? 38.617 21.457 -38.967 1.00 95.69 314 PHE A O 1
ATOM 2473 N N . PHE A 1 315 ? 37.068 20.595 -40.352 1.00 93.50 315 PHE A N 1
ATOM 2474 C CA . PHE A 1 315 ? 38.010 20.335 -41.450 1.00 93.50 315 PHE A CA 1
ATOM 2475 C C . PHE A 1 315 ? 38.150 21.527 -42.395 1.00 93.50 315 PHE A C 1
ATOM 2477 O O . PHE A 1 315 ? 39.156 21.656 -43.088 1.00 93.50 315 PHE A O 1
ATOM 2484 N N . THR A 1 316 ? 37.168 22.428 -42.397 1.00 93.94 316 THR A N 1
ATOM 2485 C CA . THR A 1 316 ? 37.190 23.643 -43.210 1.00 93.94 316 THR A CA 1
ATOM 2486 C C . THR A 1 316 ? 36.990 24.884 -42.348 1.00 93.94 316 THR A C 1
ATOM 2488 O O . THR A 1 316 ? 36.445 24.841 -41.239 1.00 93.94 316 THR A O 1
ATOM 2491 N N . LYS A 1 317 ? 37.464 26.023 -42.851 1.00 94.88 317 LYS A N 1
ATOM 2492 C CA . LYS A 1 317 ? 37.354 27.306 -42.151 1.00 94.88 317 LYS A CA 1
ATOM 2493 C C . LYS A 1 317 ? 35.898 27.783 -42.092 1.00 94.88 317 LYS A C 1
ATOM 2495 O O . LYS A 1 317 ? 35.494 28.408 -41.113 1.00 94.88 317 LYS A O 1
ATOM 2500 N N . GLU A 1 318 ? 35.108 27.454 -43.109 1.00 95.25 318 GLU A N 1
ATOM 2501 C CA . GLU A 1 318 ? 33.698 27.818 -43.247 1.00 95.25 318 GLU A CA 1
ATOM 2502 C C . GLU A 1 318 ? 32.828 27.134 -42.183 1.00 95.25 318 GLU A C 1
ATOM 2504 O O . GLU A 1 318 ? 31.903 27.746 -41.647 1.00 95.25 318 GLU A O 1
ATOM 2509 N N . GLU A 1 319 ? 33.138 25.882 -41.837 1.00 95.44 319 GLU A N 1
ATOM 2510 C CA . GLU A 1 319 ? 32.456 25.149 -40.765 1.00 95.44 319 GLU A CA 1
ATOM 2511 C C . GLU A 1 319 ? 32.724 25.766 -39.388 1.00 95.44 319 GLU A C 1
ATOM 2513 O O . GLU A 1 319 ? 31.789 25.966 -38.609 1.00 95.44 319 GLU A O 1
ATOM 2518 N N . LEU A 1 320 ? 33.981 26.138 -39.113 1.00 96.31 320 LEU A N 1
ATOM 2519 C CA . LEU A 1 320 ? 34.342 26.845 -37.885 1.00 96.31 320 LEU A CA 1
ATOM 2520 C C . LEU A 1 320 ? 33.605 28.186 -37.783 1.00 96.31 320 LEU A C 1
ATOM 2522 O O . LEU A 1 320 ? 33.064 28.512 -36.728 1.00 96.31 320 LEU A O 1
ATOM 2526 N N . GLN A 1 321 ? 33.570 28.960 -38.868 1.00 94.75 321 GLN A N 1
ATOM 2527 C CA . GLN A 1 321 ? 32.894 30.254 -38.878 1.00 94.75 321 GLN A CA 1
ATOM 2528 C C . GLN A 1 321 ? 31.394 30.104 -38.594 1.00 94.75 321 GLN A C 1
ATOM 2530 O O . GLN A 1 321 ? 30.857 30.791 -37.726 1.00 94.75 321 GLN A O 1
ATOM 2535 N N . ARG A 1 322 ? 30.736 29.132 -39.235 1.00 95.25 322 ARG A N 1
ATOM 2536 C CA . ARG A 1 322 ? 29.318 28.841 -38.996 1.00 95.25 322 ARG A CA 1
ATOM 2537 C C . ARG A 1 322 ? 29.054 28.398 -37.554 1.00 95.25 322 ARG A C 1
ATOM 2539 O O . ARG A 1 322 ? 28.037 28.768 -36.977 1.00 95.25 322 ARG A O 1
ATOM 2546 N N . HIS A 1 323 ? 29.963 27.628 -36.955 1.00 95.12 323 HIS A N 1
ATOM 2547 C CA . HIS A 1 323 ? 29.871 27.246 -35.546 1.00 95.12 323 HIS A CA 1
ATOM 2548 C C . HIS A 1 323 ? 29.995 28.448 -34.602 1.00 95.12 323 HIS A C 1
ATOM 2550 O O . HIS A 1 323 ? 29.288 28.508 -33.601 1.00 95.12 323 HIS A O 1
ATOM 2556 N N . ILE A 1 324 ? 30.862 29.411 -34.918 1.00 93.81 324 ILE A N 1
ATOM 2557 C CA . ILE A 1 324 ? 31.008 30.643 -34.134 1.00 93.81 324 ILE A CA 1
ATOM 2558 C C . ILE A 1 324 ? 29.726 31.485 -34.189 1.00 93.81 324 ILE A C 1
ATOM 2560 O O . ILE A 1 324 ? 29.258 31.956 -33.152 1.00 93.81 324 ILE A O 1
ATOM 2564 N N . GLU A 1 325 ? 29.131 31.617 -35.374 1.00 93.69 325 GLU A N 1
ATOM 2565 C CA . GLU A 1 325 ? 27.906 32.394 -35.595 1.00 93.69 325 GLU A CA 1
ATOM 2566 C C . GLU A 1 325 ? 26.665 31.734 -34.968 1.00 93.69 325 GLU A C 1
ATOM 2568 O O . GLU A 1 325 ? 25.864 32.410 -34.328 1.00 93.69 325 GLU A O 1
ATOM 2573 N N . LEU A 1 326 ? 26.511 30.410 -35.099 1.00 92.00 326 LEU A N 1
ATOM 2574 C CA . LEU A 1 326 ? 25.346 29.681 -34.576 1.00 92.00 326 LEU A CA 1
ATOM 2575 C C . LEU A 1 326 ? 25.484 29.272 -33.105 1.00 92.00 326 LEU A C 1
ATOM 2577 O O . LEU A 1 326 ? 24.482 29.114 -32.414 1.00 92.00 326 LEU A O 1
ATOM 2581 N N . GLY A 1 327 ? 26.711 29.072 -32.622 1.00 84.19 327 GLY A N 1
ATOM 2582 C CA . GLY A 1 327 ? 27.004 28.606 -31.265 1.00 84.19 327 GLY A CA 1
ATOM 2583 C C . GLY A 1 327 ? 26.862 29.678 -30.183 1.00 84.19 327 GLY A C 1
ATOM 2584 O O . GLY A 1 327 ? 27.146 29.393 -29.022 1.00 84.19 327 GLY A O 1
ATOM 2585 N N . GLY A 1 328 ? 26.455 30.902 -30.546 1.00 83.75 328 GLY A N 1
ATOM 2586 C CA . GLY A 1 328 ? 26.300 32.015 -29.605 1.00 83.75 328 GLY A CA 1
ATOM 2587 C C . GLY A 1 328 ? 27.628 32.484 -29.002 1.00 83.75 328 GLY A C 1
ATOM 2588 O O . GLY A 1 328 ? 27.650 32.988 -27.876 1.00 83.75 328 GLY A O 1
ATOM 2589 N N . HIS A 1 329 ? 28.738 32.282 -29.724 1.00 85.75 329 HIS A N 1
ATOM 2590 C CA . HIS A 1 329 ? 30.072 32.722 -29.305 1.00 85.75 329 HIS A CA 1
ATOM 2591 C C . HIS A 1 329 ? 30.267 34.235 -29.516 1.00 85.75 329 HIS A C 1
ATOM 2593 O O . HIS A 1 329 ? 31.048 34.843 -28.796 1.00 85.75 329 HIS A O 1
ATOM 2599 N N . LEU A 1 330 ? 29.530 34.853 -30.447 1.00 81.44 330 LEU A N 1
ATOM 2600 C CA . LEU A 1 330 ? 29.619 36.281 -30.808 1.00 81.44 330 LEU A CA 1
ATOM 2601 C C . LEU A 1 330 ? 28.616 37.208 -30.086 1.00 81.44 330 LEU A C 1
ATOM 2603 O O . LEU A 1 330 ? 28.420 38.336 -30.537 1.00 81.44 330 LEU A O 1
ATOM 2607 N N . GLU A 1 331 ? 27.968 36.748 -29.014 1.00 68.94 331 GLU A N 1
ATOM 2608 C CA . GLU A 1 331 ? 27.012 37.567 -28.239 1.00 68.94 331 GLU A CA 1
ATOM 2609 C C . GLU A 1 331 ? 27.667 38.566 -27.283 1.00 68.94 331 GLU A C 1
ATOM 2611 O O . GLU A 1 331 ? 28.661 38.188 -26.616 1.00 68.94 331 GLU A O 1
#

Sequence (331 aa):
MPLHTPTFTSHTLTLVQDGTKQNLESAMTLLNKKSEEISRLEAIIQNLQTPNTTLGASSLLGEAEKASFLAAVESANKRAVQAEKDVNFFRDLYGTQSAFVGELQAENKDLLSRAEIAEGQVQTGLGGIRETFELRMKQLEGEVDYHKRIATFIVEQAHRTQDDEIRRRAAEHPELEQRLKEMQAEMQARLEGAKAMIDVFEKQLTAKDRDNERLKEDKRRLEVEVEAVRKELEELRAEVERLGGRVARGDGGGDEVVAQVKKCTDVGADEIVNDMANDVAVVTAQEHVPVLGEVQVYRCRWKKDGKEHCDAMFFTKEELQRHIELGGHLE

pLDDT: mean 80.47, std 21.02, range [29.97, 98.75]

Radius of gyration: 100.12 Å; chains: 1; bounding box: 194×88×270 Å